Protein AF-A0A2P5IEY9-F1 (afdb_monomer_lite)

Radius of gyration: 21.14 Å; chains: 1; bounding box: 46×55×59 Å

InterPro domains:
  IPR016181 Acyl-CoA N-acyltransferase [SSF55729] (139-248)

Secondary structure (DSSP, 8-state):
-----GGGPEEEETTEEEETTEEEEEEEEETT-TTTT--GGG---TTT-----TT--TTEEEEEEEEEPPPSSSSPPPEEEEEEEEEE-GGG----SSTT--HHHHHHHH-HHHHHHHHHHB-TTSPBPHHHHTSTT-SGGGTTSEEEEEEEEEE-GGGTTSSHHHHHHHHHHHHHHHHHHTSSSPPPEEEEE-----HHHHHHHHHSS---HHHHHHHHHHHHHHHHHHHHTTT-EE-TTSS-EEEEE----SS--------S---HHHHHHHHHHHH-S-HHHHHHHHHHHHHHHHTTS--

Organism: Diaporthe helianthi (NCBI:txid158607)

pLDDT: mean 70.07, std 18.8, range [28.92, 93.81]

Sequence (303 aa):
MPGFDFRNAKILDCPVYQKDGLEITILNADHRHPWDGIELSKGQTPETNPEVHEDSDPWLNKVLGYVRKPAARPGPGPIIATCEAFLVKRDLIIPTADEYSKFYNLIDRNSQVLGWLGHEIFDSEGLIREDFKTQGIWGTDSDDSWILMITKIIVDHNLRNQGIGRALAGAVMGQVLLWAAQQNPPRTVLTIAEPSVLREEKERFQRTQRRTPGETLEFLETSLKRAKRFWQSWGFVKLGDTIYFGWRRPVIPDPALHLPPVKGGKDWNEMAADLEIIFGGEAEARHNFYRAQYDRMQGYLVD

Foldseek 3Di:
DPADDQLPWDPPDVVWTHDPQKIKGKDWAALPDPPVDDDLPPPDDCVNDPPRDPPRLPQKIKIKMWMAHDDPDPDTHGTFKMWIKIKGQLVSQDDDPPNPSFVLVVQVVRDVVSNVVQVVQADSNSQGDPVQQVPDPRHRLCRQAIEIETEDMDGHPVCPPNNVSVVRVVSSVVSVLVVQVPDVQRHKYKYKYQQAAHPVLVVVVVPPPDDDPVVVVVNRVVRSVVSVVSCVVVVWDDRPPDRMTIDIDPSDGDDPPPPPPCPDDDDPVVVVVVQCVVPPPCRPSVVVVVVVVVVVVVVVVPD

Structure (mmCIF, N/CA/C/O backbone):
data_AF-A0A2P5IEY9-F1
#
_entry.id   AF-A0A2P5IEY9-F1
#
loop_
_atom_site.group_PDB
_atom_site.id
_atom_site.type_symbol
_atom_site.label_atom_id
_atom_site.label_alt_id
_atom_site.label_comp_id
_atom_site.label_asym_id
_atom_site.label_entity_id
_atom_site.label_seq_id
_atom_site.pdbx_PDB_ins_code
_atom_site.Cartn_x
_atom_site.Cartn_y
_atom_site.Cartn_z
_atom_site.occupancy
_atom_site.B_iso_or_equiv
_atom_site.auth_seq_id
_atom_site.auth_comp_id
_atom_site.auth_asym_id
_atom_site.auth_atom_id
_atom_site.pdbx_PDB_model_num
ATOM 1 N N . MET A 1 1 ? 19.483 11.172 -7.628 1.00 32.09 1 MET A N 1
ATOM 2 C CA . MET A 1 1 ? 18.358 12.090 -7.902 1.00 32.09 1 MET A CA 1
ATOM 3 C C . MET A 1 1 ? 17.545 12.230 -6.626 1.00 32.09 1 MET A C 1
ATOM 5 O O . MET A 1 1 ? 17.263 11.193 -6.032 1.00 32.09 1 MET A O 1
ATOM 9 N N . PRO A 1 2 ? 17.231 13.452 -6.165 1.00 34.84 2 PRO A N 1
ATOM 10 C CA . PRO A 1 2 ? 16.313 13.639 -5.044 1.00 34.84 2 PRO A CA 1
ATOM 11 C C . PRO A 1 2 ? 14.945 13.060 -5.433 1.00 34.84 2 PRO A C 1
ATOM 13 O O . PRO A 1 2 ? 14.458 13.312 -6.533 1.00 34.84 2 PRO A O 1
ATOM 16 N N . GLY A 1 3 ? 14.382 12.198 -4.585 1.00 37.66 3 GLY A N 1
ATOM 17 C CA . GLY A 1 3 ? 13.109 11.531 -4.857 1.00 37.66 3 GLY A CA 1
ATOM 18 C C . GLY A 1 3 ? 11.939 12.514 -4.918 1.00 37.66 3 GLY A C 1
ATOM 19 O O . GLY A 1 3 ? 11.999 13.608 -4.358 1.00 37.66 3 GLY A O 1
ATOM 20 N N . PHE A 1 4 ? 10.856 12.120 -5.589 1.00 38.31 4 PHE A N 1
ATOM 21 C CA . PHE A 1 4 ? 9.615 12.888 -5.597 1.00 38.31 4 PHE A CA 1
ATOM 22 C C . PHE A 1 4 ? 9.056 13.033 -4.171 1.00 38.31 4 PHE A C 1
ATOM 24 O O . PHE A 1 4 ? 8.573 12.081 -3.564 1.00 38.31 4 PHE A O 1
ATOM 31 N N . ASP A 1 5 ? 9.179 14.242 -3.637 1.00 51.22 5 ASP A N 1
ATOM 32 C CA . ASP A 1 5 ? 8.809 14.621 -2.275 1.00 51.22 5 ASP A CA 1
ATOM 33 C C . ASP A 1 5 ? 7.496 15.422 -2.223 1.00 51.22 5 ASP A C 1
ATOM 35 O O . ASP A 1 5 ? 7.391 16.473 -2.851 1.00 51.22 5 ASP A O 1
ATOM 39 N N . PHE A 1 6 ? 6.500 14.964 -1.470 1.00 43.69 6 PHE A N 1
ATOM 40 C CA . PHE A 1 6 ? 5.198 15.635 -1.369 1.00 43.69 6 PHE A CA 1
ATOM 41 C C . PHE A 1 6 ? 5.191 16.960 -0.635 1.00 43.69 6 PHE A C 1
ATOM 43 O O . PHE A 1 6 ? 4.202 17.681 -0.740 1.00 43.69 6 PHE A O 1
ATOM 50 N N . ARG A 1 7 ? 6.261 17.301 0.089 1.00 46.41 7 ARG A N 1
ATOM 51 C CA . ARG A 1 7 ? 6.296 18.503 0.931 1.00 46.41 7 ARG A CA 1
ATOM 52 C C . ARG A 1 7 ? 5.966 19.795 0.168 1.00 46.41 7 ARG A C 1
ATOM 54 O O . ARG A 1 7 ? 5.451 20.723 0.776 1.00 46.41 7 ARG A O 1
ATOM 61 N N . ASN A 1 8 ? 6.182 19.819 -1.152 1.00 51.06 8 ASN A N 1
ATOM 62 C CA . ASN A 1 8 ? 5.928 20.979 -2.016 1.00 51.06 8 ASN A CA 1
ATOM 63 C C . ASN A 1 8 ? 4.803 20.763 -3.046 1.00 51.06 8 ASN A C 1
ATOM 65 O O . ASN A 1 8 ? 4.708 21.524 -4.007 1.00 51.06 8 ASN A O 1
ATOM 69 N N . ALA A 1 9 ? 3.986 19.714 -2.913 1.00 53.09 9 ALA A N 1
ATOM 70 C CA . ALA A 1 9 ? 2.857 19.524 -3.818 1.00 53.09 9 ALA A CA 1
ATOM 71 C C . ALA A 1 9 ? 1.772 20.581 -3.549 1.00 53.09 9 ALA A C 1
ATOM 73 O O . ALA A 1 9 ? 1.345 20.781 -2.411 1.00 53.09 9 ALA A O 1
ATOM 74 N N . LYS A 1 10 ? 1.310 21.256 -4.603 1.00 56.69 10 LYS A N 1
ATOM 75 C CA . LYS A 1 10 ? 0.154 22.150 -4.552 1.00 56.69 10 LYS A CA 1
ATOM 76 C C . LYS A 1 10 ? -1.110 21.295 -4.535 1.00 56.69 10 LYS A C 1
ATOM 78 O O . LYS A 1 10 ? -1.357 20.553 -5.477 1.00 56.69 10 LYS A O 1
ATOM 83 N N . ILE A 1 11 ? -1.912 21.402 -3.484 1.00 56.81 11 ILE A N 1
ATOM 84 C CA . ILE A 1 11 ? -3.246 20.791 -3.451 1.00 56.81 11 ILE A CA 1
ATOM 85 C C . ILE A 1 11 ? -4.141 21.649 -4.348 1.00 56.81 11 ILE A C 1
ATOM 87 O O . ILE A 1 11 ? -4.240 22.857 -4.125 1.00 56.81 11 ILE A O 1
ATOM 91 N N . LEU A 1 12 ? -4.700 21.055 -5.401 1.00 46.72 12 LEU A N 1
ATOM 92 C CA . LEU A 1 12 ? -5.615 21.741 -6.315 1.00 46.72 12 LEU A CA 1
ATOM 93 C C . LEU A 1 12 ? -7.059 21.603 -5.831 1.00 46.72 12 LEU A C 1
ATOM 95 O O . LEU A 1 12 ? -7.780 22.592 -5.794 1.00 46.72 12 LEU A O 1
ATOM 99 N N . ASP A 1 13 ? -7.425 20.392 -5.418 1.00 46.28 13 ASP A N 1
ATOM 100 C CA . ASP A 1 13 ? -8.704 20.020 -4.813 1.00 46.28 13 ASP A CA 1
ATOM 101 C C . ASP A 1 13 ? -8.460 18.788 -3.921 1.00 46.28 13 ASP A C 1
ATOM 103 O O . ASP A 1 13 ? -7.436 18.130 -4.081 1.00 46.28 13 ASP A O 1
ATOM 107 N N . CYS A 1 14 ? -9.321 18.442 -2.969 1.00 50.97 14 CYS A N 1
ATOM 108 C CA . CYS A 1 14 ? -9.224 17.137 -2.303 1.00 50.97 14 CYS A CA 1
ATOM 109 C C . CYS A 1 14 ? -10.019 16.141 -3.158 1.00 50.97 14 CYS A C 1
ATOM 111 O O . CYS A 1 14 ? -11.243 16.262 -3.171 1.00 50.97 14 CYS A O 1
ATOM 113 N N . PRO A 1 15 ? -9.390 15.198 -3.897 1.00 61.59 15 PRO A N 1
ATOM 114 C CA . PRO A 1 15 ? -8.089 14.555 -3.650 1.00 61.59 15 PRO A CA 1
ATOM 115 C C . PRO A 1 15 ? -7.078 14.659 -4.827 1.00 61.59 15 PRO A C 1
ATOM 117 O O . PRO A 1 15 ? -6.469 13.666 -5.240 1.00 61.59 15 PRO A O 1
ATOM 120 N N . VAL A 1 16 ? -6.913 15.856 -5.394 1.00 72.62 16 VAL A N 1
ATOM 121 C CA . VAL A 1 16 ? -6.028 16.200 -6.521 1.00 72.62 16 VAL A CA 1
ATOM 122 C C . VAL A 1 16 ? -4.830 17.047 -6.067 1.00 72.62 16 VAL A C 1
ATOM 124 O O . VAL A 1 16 ? -4.949 18.180 -5.593 1.00 72.62 16 VAL A O 1
ATOM 127 N N . TYR A 1 17 ? -3.631 16.527 -6.300 1.00 74.88 17 TYR A N 1
ATOM 128 C CA . TYR A 1 17 ? -2.350 17.137 -5.951 1.00 74.88 17 TYR A CA 1
ATOM 129 C C . TYR A 1 17 ? -1.541 17.420 -7.216 1.00 74.88 17 TYR A C 1
ATOM 131 O O . TYR A 1 17 ? -1.518 16.610 -8.135 1.00 74.88 17 TYR A O 1
ATOM 139 N N . GLN A 1 18 ? -0.804 18.525 -7.259 1.00 73.75 18 GLN A N 1
ATOM 140 C CA . GLN A 1 18 ? 0.068 18.874 -8.376 1.00 73.75 18 GLN A CA 1
ATOM 141 C C . GLN A 1 18 ? 1.497 19.117 -7.906 1.00 73.75 18 GLN A C 1
ATOM 143 O O . GLN A 1 18 ? 1.734 19.869 -6.961 1.00 73.75 18 GLN A O 1
ATOM 148 N N . LYS A 1 19 ? 2.476 18.523 -8.588 1.00 70.06 19 LYS A N 1
ATOM 149 C CA . LYS A 1 19 ? 3.893 18.780 -8.327 1.00 70.06 19 LYS A CA 1
ATOM 150 C C . LYS A 1 19 ? 4.747 18.528 -9.563 1.00 70.06 19 LYS A C 1
ATOM 152 O O . LYS A 1 19 ? 4.577 17.520 -10.237 1.00 70.06 19 LYS A O 1
ATOM 157 N N . ASP A 1 20 ? 5.684 19.437 -9.834 1.00 74.25 20 ASP A N 1
ATOM 158 C CA . ASP A 1 20 ? 6.628 19.349 -10.959 1.00 74.25 20 ASP A CA 1
ATOM 159 C C . ASP A 1 20 ? 5.915 19.133 -12.312 1.00 74.25 20 ASP A C 1
ATOM 161 O O . ASP A 1 20 ? 6.381 18.409 -13.188 1.00 74.25 20 ASP A O 1
ATOM 165 N N . GLY A 1 21 ? 4.726 19.732 -12.460 1.00 78.19 21 GLY A N 1
ATOM 166 C CA . GLY A 1 21 ? 3.852 19.572 -13.625 1.00 78.19 21 GLY A CA 1
ATOM 167 C C . GLY A 1 21 ? 3.053 18.264 -13.668 1.00 78.19 21 GLY A C 1
ATOM 168 O O . GLY A 1 21 ? 2.186 18.140 -14.526 1.00 78.19 21 GLY A O 1
ATOM 169 N N . LEU A 1 22 ? 3.292 17.314 -12.760 1.00 79.38 22 LEU A N 1
ATOM 170 C CA . LEU A 1 22 ? 2.504 16.088 -12.627 1.00 79.38 22 LEU A CA 1
ATOM 171 C C . LEU A 1 22 ? 1.273 16.320 -11.755 1.00 79.38 22 LEU A C 1
ATOM 173 O O . LEU A 1 22 ? 1.343 17.027 -10.751 1.00 79.38 22 LEU A O 1
ATOM 177 N N . GLU A 1 23 ? 0.172 15.677 -12.120 1.00 82.50 23 GLU A N 1
ATOM 178 C CA . GLU A 1 23 ? -1.075 15.664 -11.355 1.00 82.50 23 GLU A CA 1
ATOM 179 C C . GLU A 1 23 ? -1.275 14.275 -10.751 1.00 82.50 23 GLU A C 1
ATOM 181 O O . GLU A 1 23 ? -1.153 13.274 -11.455 1.00 82.50 23 GLU A O 1
ATOM 186 N N . ILE A 1 24 ? -1.550 14.207 -9.454 1.00 79.94 24 ILE A N 1
ATOM 187 C CA . ILE A 1 24 ? -1.827 12.987 -8.701 1.00 79.94 24 ILE A CA 1
ATOM 188 C C . ILE A 1 24 ? -3.263 13.077 -8.211 1.00 79.94 24 ILE A C 1
ATOM 190 O O . ILE A 1 24 ? -3.607 14.036 -7.532 1.00 79.94 24 ILE A O 1
ATOM 194 N N . THR A 1 25 ? -4.079 12.077 -8.510 1.00 81.06 25 THR A N 1
ATOM 195 C CA . THR A 1 25 ? -5.474 12.014 -8.061 1.00 81.06 25 THR A CA 1
ATOM 196 C C . THR A 1 25 ? -5.693 10.740 -7.258 1.00 81.06 25 THR A C 1
ATOM 198 O O . THR A 1 25 ? -5.258 9.674 -7.699 1.00 81.06 25 THR A O 1
ATOM 201 N N . ILE A 1 26 ? -6.335 10.843 -6.090 1.00 79.81 26 ILE A N 1
ATOM 202 C CA . ILE A 1 26 ? -6.661 9.700 -5.222 1.00 79.81 26 ILE A CA 1
ATOM 203 C C . ILE A 1 26 ? -8.173 9.517 -5.128 1.00 79.81 26 ILE A C 1
ATOM 205 O O . ILE A 1 26 ? -8.848 10.246 -4.421 1.00 79.81 26 ILE A O 1
ATOM 209 N N . LEU A 1 27 ? -8.725 8.516 -5.791 1.00 81.44 27 LEU A N 1
ATOM 210 C CA . LEU A 1 27 ? -10.157 8.254 -5.776 1.00 81.44 27 LEU A CA 1
ATOM 211 C C . LEU A 1 27 ? -10.525 7.222 -4.717 1.00 81.44 27 LEU A C 1
ATOM 213 O O . LEU A 1 27 ? -9.825 6.222 -4.539 1.00 81.44 27 LEU A O 1
ATOM 217 N N . ASN A 1 28 ? -11.663 7.452 -4.065 1.00 76.44 28 ASN A N 1
ATOM 218 C CA . ASN A 1 28 ? -12.407 6.386 -3.416 1.00 76.44 28 ASN A CA 1
ATOM 219 C C . ASN A 1 28 ? -13.374 5.785 -4.444 1.00 76.44 28 ASN A C 1
ATOM 221 O O . ASN A 1 28 ? -14.208 6.505 -4.987 1.00 76.44 28 ASN A O 1
ATOM 225 N N . ALA A 1 29 ? -13.231 4.500 -4.738 1.00 65.06 29 ALA A N 1
ATOM 226 C CA . ALA A 1 29 ? -14.002 3.773 -5.734 1.00 65.06 29 ALA A CA 1
ATOM 227 C C . ALA A 1 29 ? -14.660 2.537 -5.109 1.00 65.06 29 ALA A C 1
ATOM 229 O O . ALA A 1 29 ? -14.182 1.991 -4.111 1.00 65.06 29 ALA A O 1
ATOM 230 N N . ASP A 1 30 ? -15.733 2.058 -5.737 1.00 63.91 30 ASP A N 1
ATOM 231 C CA . ASP A 1 30 ? -16.315 0.762 -5.393 1.00 63.91 30 ASP A CA 1
ATOM 232 C C . ASP A 1 30 ? -15.279 -0.365 -5.620 1.00 63.91 30 ASP A C 1
ATOM 234 O O . ASP A 1 30 ? -14.506 -0.347 -6.584 1.00 63.91 30 ASP A O 1
ATOM 238 N N . HIS A 1 31 ? -15.255 -1.363 -4.736 1.00 57.16 31 HIS A N 1
ATOM 239 C CA . HIS A 1 31 ? -14.450 -2.575 -4.881 1.00 57.16 31 HIS A CA 1
ATOM 240 C C . HIS A 1 31 ? -14.775 -3.365 -6.160 1.00 57.16 31 HIS A C 1
ATOM 242 O O . HIS A 1 31 ? -13.873 -3.993 -6.715 1.00 57.16 31 HIS A O 1
ATOM 248 N N . ARG A 1 32 ? -16.008 -3.269 -6.677 1.00 54.59 32 ARG A N 1
ATOM 249 C CA . ARG A 1 32 ? -16.449 -3.854 -7.957 1.00 54.59 32 ARG A CA 1
ATOM 250 C C . ARG A 1 32 ? -16.005 -3.071 -9.191 1.00 54.59 32 ARG A C 1
ATOM 252 O O . ARG A 1 32 ? -16.236 -3.521 -10.310 1.00 54.59 32 ARG A O 1
ATOM 259 N N . HIS A 1 33 ? -15.357 -1.918 -9.021 1.00 47.91 33 HIS A N 1
ATOM 260 C CA . HIS A 1 33 ? -15.040 -1.048 -10.146 1.00 47.91 33 HIS A CA 1
ATOM 261 C C . HIS A 1 33 ? -14.070 -1.739 -11.138 1.00 47.91 33 HIS A C 1
ATOM 263 O O . HIS A 1 33 ? -12.973 -2.147 -10.726 1.00 47.91 33 HIS A O 1
ATOM 269 N N . PRO A 1 34 ? -14.396 -1.797 -12.452 1.00 47.00 34 PRO A N 1
ATOM 270 C CA . PRO A 1 34 ? -13.660 -2.542 -13.494 1.00 47.00 34 PRO A CA 1
ATOM 271 C C . PRO A 1 34 ? -12.219 -2.081 -13.817 1.00 47.00 34 PRO A C 1
ATOM 273 O O . PRO A 1 34 ? -11.678 -2.429 -14.865 1.00 47.00 34 PRO A O 1
ATOM 276 N N . TRP A 1 35 ? -11.537 -1.337 -12.936 1.00 52.88 35 TRP A N 1
ATOM 277 C CA . TRP A 1 35 ? -10.117 -0.978 -13.125 1.00 52.88 35 TRP A CA 1
ATOM 278 C C . TRP A 1 35 ? -9.159 -2.174 -13.030 1.00 52.88 35 TRP A C 1
ATOM 280 O O . TRP A 1 35 ? -7.975 -2.026 -13.348 1.00 52.88 35 TRP A O 1
ATOM 290 N N . ASP A 1 36 ? -9.648 -3.359 -12.656 1.00 45.31 36 ASP A N 1
ATOM 291 C CA . ASP A 1 36 ? -8.891 -4.609 -12.732 1.00 45.31 36 ASP A CA 1
ATOM 292 C C . ASP A 1 36 ? -8.629 -4.973 -14.200 1.00 45.31 36 ASP A C 1
ATOM 294 O O . ASP A 1 36 ? -9.363 -5.719 -14.839 1.00 45.31 36 ASP A O 1
ATOM 298 N N . GLY A 1 37 ? -7.549 -4.416 -14.753 1.00 45.31 37 GLY A N 1
ATOM 299 C CA . GLY A 1 37 ? -7.100 -4.712 -16.114 1.00 45.31 37 GLY A CA 1
ATOM 300 C C . GLY A 1 37 ? -7.086 -3.536 -17.083 1.00 45.31 37 GLY A C 1
ATOM 301 O O . GLY A 1 37 ? -6.847 -3.769 -18.268 1.00 45.31 37 GLY A O 1
ATOM 302 N N . ILE A 1 38 ? -7.270 -2.290 -16.628 1.00 48.31 38 ILE A N 1
ATOM 303 C CA . ILE A 1 38 ? -7.122 -1.146 -17.534 1.00 48.31 38 ILE A CA 1
ATOM 304 C C . ILE A 1 38 ? -5.657 -1.000 -17.947 1.00 48.31 38 ILE A C 1
ATOM 306 O O . ILE A 1 38 ? -4.765 -0.665 -17.164 1.00 48.31 38 ILE A O 1
ATOM 310 N N . GLU A 1 39 ? -5.410 -1.310 -19.217 1.00 48.75 39 GLU A N 1
ATOM 311 C CA . GLU A 1 39 ? -4.145 -1.054 -19.877 1.00 48.75 39 GLU A CA 1
ATOM 312 C C . GLU A 1 39 ? -3.965 0.466 -19.966 1.00 48.75 39 GLU A C 1
ATOM 314 O O . GLU A 1 39 ? -4.736 1.152 -20.641 1.00 48.75 39 GLU A O 1
ATOM 319 N N . LEU A 1 40 ? -2.915 0.985 -19.318 1.00 50.28 40 LEU A N 1
ATOM 320 C CA . LEU A 1 40 ? -2.487 2.395 -19.364 1.00 50.28 40 LEU A CA 1
ATOM 321 C C . LEU A 1 40 ? -2.458 2.979 -20.796 1.00 50.28 40 LEU A C 1
ATOM 323 O O . LEU A 1 40 ? -2.519 4.191 -20.981 1.00 50.28 40 LEU A O 1
ATOM 327 N N . SER A 1 41 ? -2.373 2.117 -21.812 1.00 48.47 41 SER A N 1
ATOM 328 C CA . SER A 1 41 ? -2.307 2.439 -23.234 1.00 48.47 41 SER A CA 1
ATOM 329 C C . SER A 1 41 ? -3.643 2.785 -23.909 1.00 48.47 41 SER A C 1
ATOM 331 O O . SER A 1 41 ? -3.601 3.309 -25.021 1.00 48.47 41 SER A O 1
ATOM 333 N N . LYS A 1 42 ? -4.815 2.524 -23.305 1.00 54.47 42 LYS A N 1
ATOM 334 C CA . LYS A 1 42 ? -6.124 2.696 -23.985 1.00 54.47 42 LYS A CA 1
ATOM 335 C C . LYS A 1 42 ? -6.857 4.010 -23.706 1.00 54.47 42 LYS A C 1
ATOM 337 O O . LYS A 1 42 ? -7.941 4.215 -24.240 1.00 54.47 42 LYS A O 1
ATOM 342 N N . GLY A 1 43 ? -6.289 4.907 -22.900 1.00 54.25 43 GLY A N 1
ATOM 343 C CA . GLY A 1 43 ? -6.872 6.235 -22.657 1.00 54.25 43 GLY A CA 1
ATOM 344 C C . GLY A 1 43 ? -8.198 6.237 -21.883 1.00 54.25 43 GLY A C 1
ATOM 345 O O . GLY A 1 43 ? -8.830 7.283 -21.795 1.00 54.25 43 GLY A O 1
ATOM 346 N N . GLN A 1 44 ? -8.614 5.102 -21.313 1.00 55.78 44 GLN A N 1
ATOM 347 C CA . GLN A 1 44 ? -9.742 5.041 -20.382 1.00 55.78 44 GLN A CA 1
ATOM 348 C C . GLN A 1 44 ? -9.337 5.692 -19.059 1.00 55.78 44 GLN A C 1
ATOM 350 O O . GLN A 1 44 ? -8.267 5.393 -18.522 1.00 55.78 44 GLN A O 1
ATOM 355 N N . THR A 1 45 ? -10.178 6.585 -18.540 1.00 57.56 45 THR A N 1
ATOM 356 C CA . THR A 1 45 ? -9.920 7.282 -17.279 1.00 57.56 45 THR A CA 1
ATOM 357 C C . THR A 1 45 ? -11.072 7.114 -16.288 1.00 57.56 45 THR A C 1
ATOM 359 O O . THR A 1 45 ? -12.211 6.938 -16.725 1.00 57.56 45 THR A O 1
ATOM 362 N N . PRO A 1 46 ? -10.816 7.171 -14.968 1.00 54.12 46 PRO A N 1
ATOM 363 C CA . PRO A 1 46 ? -11.869 7.071 -13.952 1.00 54.12 46 PRO A CA 1
ATOM 364 C C . PRO A 1 46 ? -13.039 8.032 -14.148 1.00 54.12 46 PRO A C 1
ATOM 366 O O . PRO A 1 46 ? -14.182 7.677 -13.897 1.00 54.12 46 PRO A O 1
ATOM 369 N N . GLU A 1 47 ? -12.773 9.218 -14.686 1.00 59.62 47 GLU A N 1
ATOM 370 C CA . GLU A 1 47 ? -13.779 10.251 -14.934 1.00 59.62 47 GLU A CA 1
ATOM 371 C C . GLU A 1 47 ? -14.646 9.972 -16.172 1.00 59.62 47 GLU A C 1
ATOM 373 O O . GLU A 1 47 ? -15.710 10.563 -16.319 1.00 59.62 47 GLU A O 1
ATOM 378 N N . THR A 1 48 ? -14.197 9.098 -17.079 1.00 56.66 48 THR A N 1
ATOM 379 C CA . THR A 1 48 ? -14.893 8.800 -18.345 1.00 56.66 48 THR A CA 1
ATOM 380 C C . THR A 1 48 ? -15.654 7.477 -18.323 1.00 56.66 48 THR A C 1
ATOM 382 O O . THR A 1 48 ? -16.399 7.202 -19.261 1.00 56.66 48 THR A O 1
ATOM 385 N N . ASN A 1 49 ? -15.510 6.679 -17.260 1.00 54.62 49 ASN A N 1
ATOM 386 C CA . ASN A 1 49 ? -16.287 5.459 -17.055 1.00 54.62 49 ASN A CA 1
ATOM 387 C C . ASN A 1 49 ? -16.713 5.287 -15.581 1.00 54.62 49 ASN A C 1
ATOM 389 O O . ASN A 1 49 ? -16.180 4.412 -14.891 1.00 54.62 49 ASN A O 1
ATOM 393 N N . PRO A 1 50 ? -17.632 6.133 -15.081 1.00 51.41 50 PRO A N 1
ATOM 394 C CA . PRO A 1 50 ? -18.152 6.042 -13.725 1.00 51.41 50 PRO A CA 1
ATOM 395 C C . PRO A 1 50 ? -19.201 4.926 -13.647 1.00 51.41 50 PRO A C 1
ATOM 397 O O . PRO A 1 50 ? -20.394 5.192 -13.522 1.00 51.41 50 PRO A O 1
ATOM 400 N N . GLU A 1 51 ? -18.789 3.662 -13.722 1.00 48.91 51 GLU A N 1
ATOM 401 C CA . GLU A 1 51 ? -19.634 2.580 -13.206 1.00 48.91 51 GLU A CA 1
ATOM 402 C C . GLU A 1 51 ? -19.587 2.651 -11.673 1.00 48.91 51 GLU A C 1
ATOM 404 O O . GLU A 1 51 ? -18.846 1.938 -10.998 1.00 48.91 51 GLU A O 1
ATOM 409 N N . VAL A 1 52 ? -20.333 3.613 -11.128 1.00 45.84 52 VAL A N 1
ATOM 410 C CA . VAL A 1 52 ? -20.631 3.710 -9.702 1.00 45.84 52 VAL A CA 1
ATOM 411 C C . VAL A 1 52 ? -21.695 2.658 -9.435 1.00 45.84 52 VAL A C 1
ATOM 413 O O . VAL A 1 52 ? -22.856 2.840 -9.797 1.00 45.84 52 VAL A O 1
ATOM 416 N N . HIS A 1 53 ? -21.307 1.527 -8.858 1.00 49.25 53 HIS A N 1
ATOM 417 C CA . HIS A 1 53 ? -22.298 0.599 -8.338 1.00 49.25 53 HIS A CA 1
ATOM 418 C C . HIS A 1 53 ? -22.868 1.212 -7.047 1.00 49.25 53 HIS A C 1
ATOM 420 O O . HIS A 1 53 ? -22.131 1.529 -6.117 1.00 49.25 53 HIS A O 1
ATOM 426 N N . GLU A 1 54 ? -24.185 1.427 -7.006 1.00 45.59 54 GLU A N 1
ATOM 427 C CA . GLU A 1 54 ? -24.884 2.051 -5.865 1.00 45.59 54 GLU A CA 1
ATOM 428 C C . GLU A 1 54 ? -24.893 1.171 -4.594 1.00 45.59 54 GLU A C 1
ATOM 430 O O . GLU A 1 54 ? -25.266 1.645 -3.526 1.00 45.59 54 GLU A O 1
ATOM 435 N N . ASP A 1 55 ? -24.398 -0.069 -4.678 1.00 51.22 55 ASP A N 1
ATOM 436 C CA . ASP A 1 55 ? -24.372 -1.051 -3.586 1.00 51.22 55 ASP A CA 1
ATOM 437 C C . ASP A 1 55 ? -22.951 -1.322 -3.050 1.00 51.22 55 ASP A C 1
ATOM 439 O O . ASP A 1 55 ? -22.613 -2.454 -2.692 1.00 51.22 55 ASP A O 1
ATOM 443 N N . SER A 1 56 ? -22.059 -0.331 -3.022 1.00 59.41 56 SER A N 1
ATOM 444 C CA . SER A 1 56 ? -20.730 -0.545 -2.439 1.00 59.41 56 SER A CA 1
ATOM 445 C C . SER A 1 56 ? -20.853 -0.857 -0.942 1.00 59.41 56 SER A C 1
ATOM 447 O O . SER A 1 56 ? -21.412 -0.062 -0.184 1.00 59.41 56 SER A O 1
ATOM 449 N N . ASP A 1 57 ? -20.300 -1.988 -0.507 1.00 66.50 57 ASP A N 1
ATOM 450 C CA . ASP A 1 57 ? -20.164 -2.333 0.905 1.00 66.50 57 ASP A CA 1
ATOM 451 C C . ASP A 1 57 ? -19.458 -1.184 1.659 1.00 66.50 57 ASP A C 1
ATOM 453 O O . ASP A 1 57 ? -18.288 -0.907 1.384 1.00 66.50 57 ASP A O 1
ATOM 457 N N . PRO A 1 58 ? -20.098 -0.506 2.633 1.00 72.00 58 PRO A N 1
ATOM 458 C CA . PRO A 1 58 ? -19.534 0.701 3.255 1.00 72.00 58 PRO A CA 1
ATOM 459 C C . PRO A 1 58 ? -18.221 0.425 4.007 1.00 72.00 58 PRO A C 1
ATOM 461 O O . PRO A 1 58 ? -17.411 1.335 4.227 1.00 72.00 58 PRO A O 1
ATOM 464 N N . TRP A 1 59 ? -18.000 -0.841 4.370 1.00 70.88 59 TRP A N 1
ATOM 465 C CA . TRP A 1 59 ? -16.819 -1.342 5.054 1.00 70.88 59 TRP A CA 1
ATOM 466 C C . TRP A 1 59 ? -15.638 -1.632 4.116 1.00 70.88 59 TRP A C 1
ATOM 468 O O . TRP A 1 59 ? -14.508 -1.661 4.602 1.00 70.88 59 TRP A O 1
ATOM 478 N N . LEU A 1 60 ? -15.846 -1.783 2.800 1.00 78.62 60 LEU A N 1
ATOM 479 C CA . LEU A 1 60 ? -14.786 -2.075 1.831 1.00 78.62 60 LEU A CA 1
ATOM 480 C C . LEU A 1 60 ? -14.756 -1.059 0.695 1.00 78.62 60 LEU A C 1
ATOM 482 O O . LEU A 1 60 ? -15.647 -0.981 -0.144 1.00 78.62 60 LEU A O 1
ATOM 486 N N . ASN A 1 61 ? -13.650 -0.333 0.626 1.00 83.50 61 ASN A N 1
ATOM 487 C CA . ASN A 1 61 ? -13.443 0.726 -0.346 1.00 83.50 61 ASN A CA 1
ATOM 488 C C . ASN A 1 61 ? -12.196 0.430 -1.182 1.00 83.50 61 ASN A C 1
ATOM 490 O O . ASN A 1 61 ? -11.142 0.113 -0.627 1.00 83.50 61 ASN A O 1
ATOM 494 N N . LYS A 1 62 ? -12.272 0.559 -2.507 1.00 83.75 62 LYS A N 1
ATOM 495 C CA . LYS A 1 62 ? -11.081 0.534 -3.362 1.00 83.75 62 LYS A CA 1
ATOM 496 C C . LYS A 1 62 ? -10.506 1.941 -3.414 1.00 83.75 62 LYS A C 1
ATOM 498 O O . LYS A 1 62 ? -11.169 2.877 -3.839 1.00 83.75 62 LYS A O 1
ATOM 503 N N . VAL A 1 63 ? -9.259 2.101 -2.995 1.00 84.81 63 VAL A N 1
ATOM 504 C CA . VAL A 1 63 ? -8.552 3.383 -3.049 1.00 84.81 63 VAL A CA 1
ATOM 505 C C . VAL A 1 63 ? -7.611 3.357 -4.244 1.00 84.81 63 VAL A C 1
ATOM 507 O O . VAL A 1 63 ? -6.650 2.586 -4.274 1.00 84.81 63 VAL A O 1
ATOM 510 N N . LEU A 1 64 ? -7.900 4.185 -5.246 1.00 86.00 64 LEU A N 1
ATOM 511 C CA . LEU A 1 64 ? -7.145 4.246 -6.493 1.00 86.00 64 LEU A CA 1
ATOM 512 C C . LEU A 1 64 ? -6.375 5.560 -6.581 1.00 86.00 64 LEU A C 1
ATOM 514 O O . LEU A 1 64 ? -6.961 6.623 -6.747 1.00 86.00 64 LEU A O 1
ATOM 518 N N . GLY A 1 65 ? -5.050 5.487 -6.543 1.00 86.12 65 GLY A N 1
ATOM 519 C CA . GLY A 1 65 ? -4.187 6.603 -6.908 1.00 86.12 65 GLY A CA 1
ATOM 520 C C . GLY A 1 65 ? -3.763 6.516 -8.369 1.00 86.12 65 GLY A C 1
ATOM 521 O O . GLY A 1 65 ? -3.381 5.442 -8.831 1.00 86.12 65 GLY A O 1
ATOM 522 N N . TYR A 1 66 ? -3.724 7.632 -9.091 1.00 87.44 66 TYR A N 1
ATOM 523 C CA . TYR A 1 66 ? -3.031 7.706 -10.380 1.00 87.44 66 TYR A CA 1
ATOM 524 C C . TYR A 1 66 ? -2.288 9.021 -10.580 1.00 87.44 66 TYR A C 1
ATOM 526 O O . TYR A 1 66 ? -2.635 10.046 -10.001 1.00 87.44 66 TYR A O 1
ATOM 534 N N . VAL A 1 67 ? -1.248 8.976 -11.417 1.00 84.75 67 VAL A N 1
ATOM 535 C CA . VAL A 1 67 ? -0.437 10.135 -11.806 1.00 84.75 67 VAL A CA 1
ATOM 536 C C . VAL A 1 67 ? -0.573 10.382 -13.298 1.00 84.75 67 VAL A C 1
ATOM 538 O O . VAL A 1 67 ? -0.402 9.450 -14.086 1.00 84.75 67 VAL A O 1
ATOM 541 N N . ARG A 1 68 ? -0.810 11.632 -13.697 1.00 85.38 68 ARG A N 1
ATOM 542 C CA . ARG A 1 68 ? -0.866 12.070 -15.095 1.00 85.38 68 ARG A CA 1
ATOM 543 C C . ARG A 1 68 ? 0.299 12.973 -15.459 1.00 85.38 68 ARG A C 1
ATOM 545 O O . ARG A 1 68 ? 0.755 13.788 -14.657 1.00 85.38 68 ARG A O 1
ATOM 552 N N . LYS A 1 69 ? 0.741 12.855 -16.712 1.00 85.12 69 LYS A N 1
ATOM 553 C CA . LYS A 1 69 ? 1.526 13.915 -17.356 1.00 85.12 69 LYS A CA 1
ATOM 554 C C . LYS A 1 69 ? 0.599 15.061 -17.763 1.00 85.12 69 LYS A C 1
ATOM 556 O O . LYS A 1 69 ? -0.537 14.791 -18.140 1.00 85.12 69 LYS A O 1
ATOM 561 N N . PRO A 1 70 ? 1.077 16.311 -17.764 1.00 79.19 70 PRO A N 1
ATOM 562 C CA . PRO A 1 70 ? 0.312 17.416 -18.319 1.00 79.19 70 PRO A CA 1
ATOM 563 C C . PRO A 1 70 ? 0.130 17.203 -19.828 1.00 79.19 70 PRO A C 1
ATOM 565 O O . PRO A 1 70 ? 1.058 16.792 -20.531 1.00 79.19 70 PRO A O 1
ATOM 568 N N . ALA A 1 71 ? -1.083 17.437 -20.328 1.00 79.56 71 ALA A N 1
ATOM 569 C CA . ALA A 1 71 ? -1.378 17.306 -21.748 1.00 79.56 71 ALA A CA 1
ATOM 570 C C . ALA A 1 71 ? -0.813 18.497 -22.537 1.00 79.56 71 ALA A C 1
ATOM 572 O O . ALA A 1 71 ? -0.884 19.643 -22.103 1.00 79.56 71 ALA A O 1
ATOM 573 N N . ALA A 1 72 ? -0.304 18.236 -23.744 1.00 78.56 72 ALA A N 1
ATOM 574 C CA . ALA A 1 72 ? 0.113 19.291 -24.675 1.00 78.56 72 ALA A CA 1
ATOM 575 C C . ALA A 1 72 ? -1.078 20.019 -25.340 1.00 78.56 72 ALA A C 1
ATOM 577 O O . ALA A 1 72 ? -0.887 20.990 -26.068 1.00 78.56 72 ALA A O 1
ATOM 578 N N . ARG A 1 73 ? -2.303 19.521 -25.141 1.00 78.94 73 ARG A N 1
ATOM 579 C CA . ARG A 1 73 ? -3.565 20.040 -25.688 1.00 78.94 73 ARG A CA 1
ATOM 580 C C . ARG A 1 73 ? -4.614 20.095 -24.569 1.00 78.94 73 ARG A C 1
ATOM 582 O O . ARG A 1 73 ? -4.440 19.378 -23.587 1.00 78.94 73 ARG A O 1
ATOM 589 N N . PRO A 1 74 ? -5.696 20.884 -24.708 1.00 75.75 74 PRO A N 1
ATOM 590 C CA . PRO A 1 74 ? -6.790 20.886 -23.738 1.00 75.75 74 PRO A CA 1
ATOM 591 C C . PRO A 1 74 ? -7.360 19.469 -23.562 1.00 75.75 74 PRO A C 1
ATOM 593 O O . PRO A 1 74 ? -7.837 18.876 -24.529 1.00 75.75 74 PRO A O 1
ATOM 596 N N . GLY A 1 75 ? -7.259 18.920 -22.350 1.00 75.44 75 GLY A N 1
ATOM 597 C CA . GLY A 1 75 ? -7.706 17.567 -22.003 1.00 75.44 75 GLY A CA 1
ATOM 598 C C . GLY A 1 75 ? -6.824 16.901 -20.936 1.00 75.44 75 GLY A C 1
ATOM 599 O O . GLY A 1 75 ? -5.755 17.425 -20.611 1.00 75.44 75 GLY A O 1
ATOM 600 N N . PRO A 1 76 ? -7.248 15.752 -20.376 1.00 74.75 76 PRO A N 1
ATOM 601 C CA . PRO A 1 76 ? -6.429 14.989 -19.441 1.00 74.75 76 PRO A CA 1
ATOM 602 C C . PRO A 1 76 ? -5.232 14.374 -20.174 1.00 74.75 76 PRO A C 1
ATOM 604 O O . PRO A 1 76 ? -5.366 13.814 -21.264 1.00 74.75 76 PRO A O 1
ATOM 607 N N . GLY A 1 77 ? -4.041 14.484 -19.588 1.00 80.88 77 GLY A N 1
ATOM 608 C CA . GLY A 1 77 ? -2.861 13.822 -20.137 1.00 80.88 77 GLY A CA 1
ATOM 609 C C . GLY A 1 77 ? -2.786 12.342 -19.747 1.00 80.88 77 GLY A C 1
ATOM 610 O O . GLY A 1 77 ? -3.584 11.859 -18.939 1.00 80.88 77 GLY A O 1
ATOM 611 N N . PRO A 1 78 ? -1.838 11.591 -20.332 1.00 86.06 78 PRO A N 1
ATOM 612 C CA . PRO A 1 78 ? -1.764 10.150 -20.140 1.00 86.06 78 PRO A CA 1
ATOM 613 C C . PRO A 1 78 ? -1.437 9.798 -18.686 1.00 86.06 78 PRO A C 1
ATOM 615 O O . PRO A 1 78 ? -0.605 10.455 -18.048 1.00 86.06 78 PRO A O 1
ATOM 618 N N . ILE A 1 79 ? -2.061 8.726 -18.190 1.00 86.06 79 ILE A N 1
ATOM 619 C CA . ILE A 1 79 ? -1.720 8.130 -16.898 1.00 86.06 79 ILE A CA 1
ATOM 620 C C . ILE A 1 79 ? -0.357 7.448 -17.028 1.00 86.06 79 ILE A C 1
ATOM 622 O O . ILE A 1 79 ? -0.134 6.632 -17.919 1.00 86.06 79 ILE A O 1
ATOM 626 N N . ILE A 1 80 ? 0.556 7.789 -16.127 1.00 87.56 80 ILE A N 1
ATOM 627 C CA . ILE A 1 80 ? 1.934 7.287 -16.106 1.00 87.56 80 ILE A CA 1
ATOM 628 C C . ILE A 1 80 ? 2.257 6.445 -14.873 1.00 87.56 80 ILE A C 1
ATOM 630 O O . ILE A 1 80 ? 3.303 5.797 -14.824 1.00 87.56 80 ILE A O 1
ATOM 634 N N . ALA A 1 81 ? 1.387 6.459 -13.866 1.00 88.69 81 ALA A N 1
ATOM 635 C CA . ALA A 1 81 ? 1.482 5.573 -12.720 1.00 88.69 81 ALA A CA 1
ATOM 636 C C . ALA A 1 81 ? 0.106 5.347 -12.092 1.00 88.69 81 ALA A C 1
ATOM 638 O O . ALA A 1 81 ? -0.732 6.247 -12.121 1.00 88.69 81 ALA A O 1
ATOM 639 N N . THR A 1 82 ? -0.097 4.170 -11.504 1.00 90.25 82 THR A N 1
ATOM 640 C CA . THR A 1 82 ? -1.294 3.802 -10.739 1.00 90.25 82 THR A CA 1
ATOM 641 C C . THR A 1 82 ? -0.912 3.085 -9.447 1.00 90.25 82 THR A C 1
ATOM 643 O O . THR A 1 82 ? 0.120 2.417 -9.372 1.00 90.25 82 THR A O 1
ATOM 646 N N . CYS A 1 83 ? -1.725 3.252 -8.410 1.00 90.12 83 CYS A N 1
ATOM 647 C CA . CYS A 1 83 ? -1.637 2.541 -7.145 1.00 90.12 83 CYS A CA 1
ATOM 648 C C . CYS A 1 83 ? -3.036 2.064 -6.791 1.00 90.12 83 CYS A C 1
ATOM 650 O O . CYS A 1 83 ? -3.942 2.878 -6.647 1.00 90.12 83 CYS A O 1
ATOM 652 N N . GLU A 1 84 ? -3.196 0.758 -6.651 1.00 89.50 84 GLU A N 1
ATOM 653 C CA . GLU A 1 84 ? -4.443 0.136 -6.227 1.00 89.50 84 GLU A CA 1
ATOM 654 C C . GLU A 1 84 ? -4.279 -0.316 -4.778 1.00 89.50 84 GLU A C 1
ATOM 656 O O . GLU A 1 84 ? -3.276 -0.941 -4.408 1.00 89.50 84 GLU A O 1
ATOM 661 N N . ALA A 1 85 ? -5.262 0.032 -3.956 1.00 90.81 85 ALA A N 1
ATOM 662 C CA . ALA A 1 85 ? -5.348 -0.410 -2.582 1.00 90.81 85 ALA A CA 1
ATOM 663 C C . ALA A 1 85 ? -6.796 -0.722 -2.187 1.00 90.81 85 ALA A C 1
ATOM 665 O O . ALA A 1 85 ? -7.740 -0.219 -2.795 1.00 90.81 85 ALA A O 1
ATOM 666 N N . PHE A 1 86 ? -6.965 -1.531 -1.148 1.00 89.75 86 PHE A N 1
ATOM 667 C CA . PHE A 1 86 ? -8.249 -1.815 -0.519 1.00 89.75 86 PHE A CA 1
ATOM 668 C C . PHE A 1 86 ? -8.234 -1.305 0.915 1.00 89.75 86 PHE A C 1
ATOM 670 O O . PHE A 1 86 ? -7.316 -1.604 1.674 1.00 89.75 86 PHE A O 1
ATOM 677 N N . LEU A 1 87 ? -9.248 -0.535 1.283 1.00 90.81 87 LEU A N 1
ATOM 678 C CA . LEU A 1 87 ? -9.467 -0.038 2.629 1.00 90.81 87 LEU A CA 1
ATOM 679 C C . LEU A 1 87 ? -10.620 -0.811 3.269 1.00 90.81 87 LEU A C 1
ATOM 681 O O . LEU A 1 87 ? -11.764 -0.691 2.834 1.00 90.81 87 LEU A O 1
ATOM 685 N N . VAL A 1 88 ? -10.305 -1.556 4.324 1.00 88.38 88 VAL A N 1
ATOM 686 C CA . VAL A 1 88 ? -11.255 -2.282 5.167 1.00 88.38 88 VAL A CA 1
ATOM 687 C C . VAL A 1 88 ? -11.488 -1.481 6.449 1.00 88.38 88 VAL A C 1
ATOM 689 O O . VAL A 1 88 ? -10.593 -1.347 7.288 1.00 88.38 88 VAL A O 1
ATOM 692 N N . LYS A 1 89 ? -12.697 -0.945 6.612 1.00 88.12 89 LYS A N 1
ATOM 693 C CA . LYS A 1 89 ? -13.153 -0.236 7.814 1.00 88.12 89 LYS A CA 1
ATOM 694 C C . LYS A 1 89 ? -13.808 -1.242 8.753 1.00 88.12 89 LYS A C 1
ATOM 696 O O . LYS A 1 89 ? -14.999 -1.521 8.644 1.00 88.12 89 LYS A O 1
ATOM 701 N N . ARG A 1 90 ? -13.001 -1.844 9.628 1.00 79.06 90 ARG A N 1
ATOM 702 C CA . ARG A 1 90 ? -13.410 -2.982 10.469 1.00 79.06 90 ARG A CA 1
ATOM 703 C C . ARG A 1 90 ? -14.643 -2.715 11.327 1.00 79.06 90 ARG A C 1
ATOM 705 O O . ARG A 1 90 ? -15.448 -3.612 11.522 1.00 79.06 90 ARG A O 1
ATOM 712 N N . ASP A 1 91 ? -14.809 -1.489 11.800 1.00 77.62 91 ASP A N 1
ATOM 713 C CA . ASP A 1 91 ? -15.944 -1.063 12.618 1.00 77.62 91 ASP A CA 1
ATOM 714 C C . ASP A 1 91 ? -17.278 -1.038 11.862 1.00 77.62 91 ASP A C 1
ATOM 716 O O . ASP A 1 91 ? -18.338 -1.030 12.481 1.00 77.62 91 ASP A O 1
ATOM 720 N N . LEU A 1 92 ? -17.232 -1.045 10.530 1.00 72.44 92 LEU A N 1
ATOM 721 C CA . LEU A 1 92 ? -18.411 -1.117 9.672 1.00 72.44 92 LEU A CA 1
ATOM 722 C C . LEU A 1 92 ? -18.728 -2.551 9.232 1.00 72.44 92 LEU A C 1
ATOM 724 O O . LEU A 1 92 ? -19.686 -2.762 8.488 1.00 72.44 92 LEU A O 1
ATOM 728 N N . ILE A 1 93 ? -17.939 -3.537 9.672 1.00 69.75 93 ILE A N 1
ATOM 729 C CA . ILE A 1 93 ? -18.257 -4.948 9.469 1.00 69.75 93 ILE A CA 1
ATOM 730 C C . ILE A 1 93 ? -19.426 -5.285 10.397 1.00 69.75 93 ILE A C 1
ATOM 732 O O . ILE A 1 93 ? -19.250 -5.431 11.603 1.00 69.75 93 ILE A O 1
ATOM 736 N N . ILE A 1 94 ? -20.633 -5.367 9.837 1.00 59.19 94 ILE A N 1
ATOM 737 C CA . ILE A 1 94 ? -21.849 -5.694 10.587 1.00 59.19 94 ILE A CA 1
ATOM 738 C C . ILE A 1 94 ? -21.846 -7.203 10.873 1.00 59.19 94 ILE A C 1
ATOM 740 O O . ILE A 1 94 ? -21.922 -7.988 9.923 1.00 59.19 94 ILE A O 1
ATOM 744 N N . PRO A 1 95 ? -21.800 -7.642 12.144 1.00 55.62 95 PRO A N 1
ATOM 745 C CA . PRO A 1 95 ? -22.016 -9.041 12.482 1.00 55.62 95 PRO A CA 1
ATOM 746 C C . PRO A 1 95 ? -23.483 -9.371 12.191 1.00 55.62 95 PRO A C 1
ATOM 748 O O . PRO A 1 95 ? -24.384 -8.813 12.820 1.00 55.62 95 PRO A O 1
ATOM 751 N N . THR A 1 96 ? -23.758 -10.228 11.210 1.00 55.25 96 THR A N 1
ATOM 752 C CA . THR A 1 96 ? -25.131 -10.691 10.963 1.00 55.25 96 THR A CA 1
ATOM 753 C C . THR A 1 96 ? -25.481 -11.855 11.891 1.00 55.25 96 THR A C 1
ATOM 755 O O . THR A 1 96 ? -24.595 -12.571 12.342 1.00 55.25 96 THR A O 1
ATOM 758 N N . ALA A 1 97 ? -26.774 -12.033 12.189 1.00 50.91 97 ALA A N 1
ATOM 759 C CA . ALA A 1 97 ? -27.285 -13.008 13.166 1.00 50.91 97 ALA A CA 1
ATOM 760 C C . ALA A 1 97 ? -26.971 -14.480 12.834 1.00 50.91 97 ALA A C 1
ATOM 762 O O . ALA A 1 97 ? -27.008 -15.327 13.723 1.00 50.91 97 ALA A O 1
ATOM 763 N N . ASP A 1 98 ? -26.627 -14.773 11.582 1.00 55.38 98 ASP A N 1
ATOM 764 C CA . ASP A 1 98 ? -26.007 -16.037 11.217 1.00 55.38 98 ASP A CA 1
ATOM 765 C C . ASP A 1 98 ? -24.501 -15.908 11.464 1.00 55.38 98 ASP A C 1
ATOM 767 O O . ASP A 1 98 ? -23.852 -15.054 10.857 1.00 55.38 98 ASP A O 1
ATOM 771 N N . GLU A 1 99 ? -23.938 -16.779 12.308 1.00 50.28 99 GLU A N 1
ATOM 772 C CA . GLU A 1 99 ? -22.515 -16.912 12.701 1.00 50.28 99 GLU A CA 1
ATOM 773 C C . GLU A 1 99 ? -21.515 -17.110 11.518 1.00 50.28 99 GLU A C 1
ATOM 775 O O . GLU A 1 99 ? -20.381 -17.566 11.684 1.00 50.28 99 GLU A O 1
ATOM 780 N N . TYR A 1 100 ? -21.924 -16.773 10.292 1.00 45.78 100 TYR A N 1
ATOM 781 C CA . TYR A 1 100 ? -21.258 -16.967 9.010 1.00 45.78 100 TYR A CA 1
ATOM 782 C C . TYR A 1 100 ? -20.795 -15.680 8.306 1.00 45.78 100 TYR A C 1
ATOM 784 O O . TYR A 1 100 ? -20.278 -15.767 7.192 1.00 45.78 100 TYR A O 1
ATOM 792 N N . SER A 1 101 ? -20.848 -14.501 8.926 1.00 51.97 101 SER A N 1
ATOM 793 C CA . SER A 1 101 ? -20.114 -13.315 8.441 1.00 51.97 101 SER A CA 1
ATOM 794 C C . SER A 1 101 ? -18.725 -13.193 9.085 1.00 51.97 101 SER A C 1
ATOM 796 O O . SER A 1 101 ? -18.306 -12.102 9.461 1.00 51.97 101 SER A O 1
ATOM 798 N N . LYS A 1 102 ? -18.005 -14.320 9.225 1.00 66.50 102 LYS A N 1
ATOM 799 C CA . LYS A 1 102 ? -16.578 -14.330 9.591 1.00 66.50 102 LYS A CA 1
ATOM 800 C C . LYS A 1 102 ? -15.822 -13.411 8.640 1.00 66.50 102 LYS A C 1
A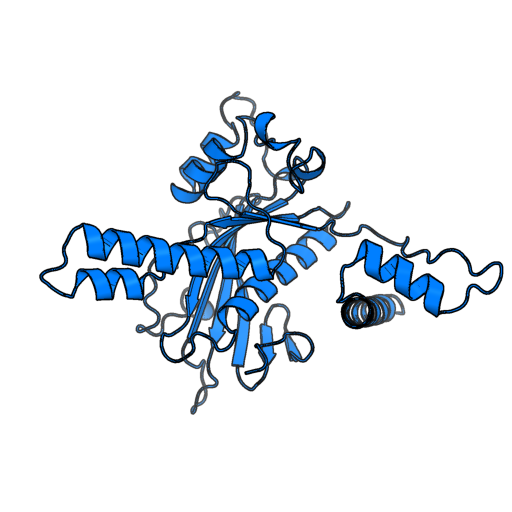TOM 802 O O . LYS A 1 102 ? -16.100 -13.427 7.438 1.00 66.50 102 LYS A O 1
ATOM 807 N N . PHE A 1 103 ? -14.852 -12.670 9.165 1.00 75.12 103 PHE A N 1
ATOM 808 C CA . PHE A 1 103 ? -13.993 -11.759 8.404 1.00 75.12 103 PHE A CA 1
ATOM 809 C C . PHE A 1 103 ? -13.516 -12.384 7.078 1.00 75.12 103 PHE A C 1
ATOM 811 O O . PHE A 1 103 ? -13.572 -11.742 6.034 1.00 75.12 103 PHE A O 1
ATOM 818 N N . TYR A 1 104 ? -13.191 -13.680 7.100 1.00 79.31 104 TYR A N 1
ATOM 819 C CA . TYR A 1 104 ? -12.829 -14.501 5.940 1.00 79.31 104 TYR A CA 1
ATOM 820 C C . TYR A 1 104 ? -13.859 -14.535 4.807 1.00 79.31 104 TYR A C 1
ATOM 822 O O . TYR A 1 104 ? -13.513 -14.302 3.654 1.00 79.31 104 TYR A O 1
ATOM 830 N N . ASN A 1 105 ? -15.140 -14.755 5.110 1.00 74.00 105 ASN A N 1
ATOM 831 C CA . ASN A 1 105 ? -16.175 -14.800 4.075 1.00 74.00 105 ASN A CA 1
ATOM 832 C C . ASN A 1 105 ? -16.355 -13.435 3.397 1.00 74.00 105 ASN A C 1
ATOM 834 O O . ASN A 1 105 ? -16.735 -13.373 2.228 1.00 74.00 105 ASN A O 1
ATOM 838 N N . LEU A 1 106 ? -16.081 -12.349 4.123 1.00 72.31 106 LEU A N 1
ATOM 839 C CA . LEU A 1 106 ? -16.158 -10.988 3.604 1.00 72.31 106 LEU A CA 1
ATOM 840 C C . LEU A 1 106 ? -14.991 -10.691 2.659 1.00 72.31 106 LEU A C 1
ATOM 842 O O . LEU A 1 106 ? -15.208 -10.221 1.545 1.00 72.31 106 LEU A O 1
ATOM 846 N N . ILE A 1 107 ? -13.760 -11.008 3.055 1.00 77.19 107 ILE A N 1
ATOM 847 C CA . ILE A 1 107 ? -12.579 -10.788 2.206 1.00 77.19 107 ILE A CA 1
ATOM 848 C C . ILE A 1 107 ? -12.550 -11.726 0.985 1.00 77.19 107 ILE A C 1
ATOM 850 O O . ILE A 1 107 ? -12.233 -11.267 -0.114 1.00 77.19 107 ILE A O 1
ATOM 854 N N . ASP A 1 108 ? -12.953 -12.994 1.138 1.00 79.06 108 ASP A N 1
ATOM 855 C CA . ASP A 1 108 ? -12.885 -14.017 0.083 1.00 79.06 108 ASP A CA 1
ATOM 856 C C . ASP A 1 108 ? -13.843 -13.713 -1.076 1.00 79.06 108 ASP A C 1
ATOM 858 O O . ASP A 1 108 ? -13.524 -13.973 -2.237 1.00 79.06 108 ASP A O 1
ATOM 862 N N . ARG A 1 109 ? -15.013 -13.128 -0.780 1.00 72.25 109 ARG A N 1
ATOM 863 C CA . ARG A 1 109 ? -15.997 -12.722 -1.799 1.00 72.25 109 ARG A CA 1
ATOM 864 C C . ARG A 1 109 ? -15.523 -11.556 -2.661 1.00 72.25 109 ARG A C 1
ATOM 866 O O . ARG A 1 109 ? -15.973 -11.426 -3.795 1.00 72.25 109 ARG A O 1
ATOM 873 N N . ASN A 1 110 ? -14.649 -10.712 -2.122 1.00 70.88 110 ASN A N 1
ATOM 874 C CA . ASN A 1 110 ? -14.269 -9.450 -2.745 1.00 70.88 110 ASN A CA 1
ATOM 875 C C . ASN A 1 110 ? -12.993 -9.554 -3.577 1.00 70.88 110 ASN A C 1
ATOM 877 O O . ASN A 1 110 ? -12.893 -8.958 -4.647 1.00 70.88 110 ASN A O 1
ATOM 881 N N . SER A 1 111 ? -12.003 -10.306 -3.099 1.00 74.69 111 SER A N 1
ATOM 882 C CA . SER A 1 111 ? -10.785 -10.564 -3.859 1.00 74.69 111 SER A CA 1
ATOM 883 C C . SER A 1 111 ? -10.077 -11.789 -3.317 1.00 74.69 111 SER A C 1
ATOM 885 O O . SER A 1 111 ? -9.829 -11.891 -2.120 1.00 74.69 111 SER A O 1
ATOM 887 N N . GLN A 1 112 ? -9.640 -12.672 -4.213 1.00 78.75 112 GLN A N 1
ATOM 888 C CA . GLN A 1 112 ? -8.796 -13.808 -3.845 1.00 78.75 112 GLN A CA 1
ATOM 889 C C . GLN A 1 112 ? -7.508 -13.361 -3.133 1.00 78.75 112 GLN A C 1
ATOM 891 O O . GLN A 1 112 ? -7.047 -14.028 -2.210 1.00 78.75 112 GLN A O 1
ATOM 896 N N . VAL A 1 113 ? -6.947 -12.214 -3.533 1.00 76.25 113 VAL A N 1
ATOM 897 C CA . VAL A 1 113 ? -5.734 -11.649 -2.925 1.00 76.25 113 VAL A CA 1
ATOM 898 C C . VAL A 1 113 ? -6.017 -11.147 -1.505 1.00 76.25 113 VAL A C 1
ATOM 900 O O . VAL A 1 113 ? -5.215 -11.391 -0.605 1.00 76.25 113 VAL A O 1
ATOM 903 N N . LEU A 1 114 ? -7.168 -10.495 -1.287 1.00 77.62 114 LEU A N 1
ATOM 904 C CA . LEU A 1 114 ? -7.602 -10.094 0.057 1.00 77.62 114 LEU A CA 1
ATOM 905 C C . LEU A 1 114 ? -7.866 -11.313 0.937 1.00 77.62 114 LEU A C 1
ATOM 907 O O . LEU A 1 114 ? -7.457 -11.310 2.092 1.00 77.62 114 LEU A O 1
ATOM 911 N N . GLY A 1 115 ? -8.495 -12.346 0.373 1.00 82.94 115 GLY A N 1
ATOM 912 C CA . GLY A 1 115 ? -8.718 -13.634 1.018 1.00 82.94 115 GLY A CA 1
ATOM 913 C C . GLY A 1 115 ? -7.429 -14.234 1.560 1.00 82.94 115 GLY A C 1
ATOM 914 O O . GLY A 1 115 ? -7.280 -14.409 2.767 1.00 82.94 115 GLY A O 1
ATOM 915 N N . TRP A 1 116 ? -6.446 -14.473 0.688 1.00 84.81 116 TRP A N 1
ATOM 916 C CA . TRP A 1 116 ? -5.158 -15.045 1.097 1.00 84.81 116 TRP A CA 1
ATOM 917 C C . TRP A 1 116 ? -4.463 -14.234 2.184 1.00 84.81 116 TRP A C 1
ATOM 919 O O . TRP A 1 116 ? -4.022 -14.813 3.175 1.00 84.81 116 TRP A O 1
ATOM 929 N N . LEU A 1 117 ? -4.404 -12.908 2.032 1.00 84.94 117 LEU A N 1
ATOM 930 C CA . LEU A 1 117 ? -3.846 -12.047 3.067 1.00 84.94 117 LEU A CA 1
ATOM 931 C C . LEU A 1 117 ? -4.598 -12.216 4.382 1.00 84.94 117 LEU A C 1
ATOM 933 O O . LEU A 1 117 ? -3.975 -12.350 5.435 1.00 84.94 117 LEU A O 1
ATOM 937 N N . GLY A 1 118 ? -5.928 -12.184 4.335 1.00 85.44 118 GLY A N 1
ATOM 938 C CA . GLY A 1 118 ? -6.691 -12.154 5.562 1.00 85.44 118 GLY A CA 1
ATOM 939 C C . GLY A 1 118 ? -6.667 -13.470 6.322 1.00 85.44 118 GLY A C 1
ATOM 940 O O . GLY A 1 118 ? -6.543 -13.426 7.538 1.00 85.44 118 GLY A O 1
ATOM 941 N N . HIS A 1 119 ? -6.649 -14.611 5.628 1.00 87.06 119 HIS A N 1
ATOM 942 C CA . HIS A 1 119 ? -6.422 -15.927 6.243 1.00 87.06 119 HIS A CA 1
ATOM 943 C C . HIS A 1 119 ? -4.997 -16.100 6.793 1.00 87.06 119 HIS A C 1
ATOM 945 O O . HIS A 1 119 ? -4.777 -16.860 7.739 1.00 87.06 119 HIS A O 1
ATOM 951 N N . GLU A 1 120 ? -4.003 -15.434 6.199 1.00 89.50 120 GLU A N 1
ATOM 952 C CA . GLU A 1 120 ? -2.612 -15.540 6.648 1.00 89.50 120 GLU A CA 1
ATOM 953 C C . GLU A 1 120 ? -2.348 -14.696 7.902 1.00 89.50 120 GLU A C 1
ATOM 955 O O . GLU A 1 120 ? -1.659 -15.165 8.808 1.00 89.50 120 GLU A O 1
ATOM 960 N N . ILE A 1 121 ? -2.905 -13.482 7.970 1.00 88.88 121 ILE A N 1
ATOM 961 C CA . ILE A 1 121 ? -2.589 -12.477 9.000 1.00 88.88 121 ILE A CA 1
ATOM 962 C C . ILE A 1 121 ? -3.604 -12.449 10.141 1.00 88.88 121 ILE A C 1
ATOM 964 O O . ILE A 1 121 ? -3.219 -12.282 11.303 1.00 88.88 121 ILE A O 1
ATOM 968 N N . PHE A 1 122 ? -4.887 -12.570 9.815 1.00 88.75 122 PHE A N 1
ATOM 969 C CA . PHE A 1 122 ? -5.975 -12.385 10.764 1.00 88.75 122 PHE A CA 1
ATOM 970 C C . PHE A 1 122 ? -6.614 -13.724 11.133 1.00 88.75 122 PHE A C 1
ATOM 972 O O . PHE A 1 122 ? -6.364 -14.731 10.478 1.00 88.75 122 PHE A O 1
ATOM 979 N N . ASP A 1 123 ? -7.369 -13.757 12.226 1.00 87.50 123 ASP A N 1
ATOM 980 C CA . ASP A 1 123 ? -8.213 -14.883 12.608 1.00 87.50 123 ASP A CA 1
ATOM 981 C C . ASP A 1 123 ? -9.633 -14.748 12.022 1.00 87.50 123 ASP A C 1
ATOM 983 O O . ASP A 1 123 ? -9.928 -13.844 11.234 1.00 87.50 123 ASP A O 1
ATOM 987 N N . SER A 1 124 ? -10.543 -15.658 12.391 1.00 83.56 124 SER A N 1
ATOM 988 C CA . SER A 1 124 ? -11.921 -15.633 11.880 1.00 83.56 124 SER A CA 1
ATOM 989 C C . SER A 1 124 ? -12.717 -14.391 12.280 1.00 83.56 124 SER A C 1
ATOM 991 O O . SER A 1 124 ? -13.666 -14.038 11.574 1.00 83.56 124 SER A O 1
ATOM 993 N N . GLU A 1 125 ? -12.322 -13.734 13.371 1.00 81.25 125 GLU A N 1
ATOM 994 C CA . GLU A 1 125 ? -12.912 -12.493 13.881 1.00 81.25 125 GLU A CA 1
ATOM 995 C C . GLU A 1 125 ? -12.237 -11.254 13.261 1.00 81.25 125 GLU A C 1
ATOM 997 O O . GLU A 1 125 ? -12.599 -10.107 13.536 1.00 81.25 125 GLU A O 1
ATOM 1002 N N . GLY A 1 126 ? -11.239 -11.475 12.402 1.00 80.56 126 GLY A N 1
ATOM 1003 C CA . GLY A 1 126 ? -10.437 -10.442 11.770 1.00 80.56 126 GLY A CA 1
ATOM 1004 C C . GLY A 1 126 ? -9.361 -9.864 12.682 1.00 80.56 126 GLY A C 1
ATOM 1005 O O . GLY A 1 126 ? -8.700 -8.914 12.281 1.00 80.56 126 GLY A O 1
ATOM 1006 N N . LEU A 1 127 ? -9.172 -10.372 13.903 1.00 85.81 127 LEU A N 1
ATOM 1007 C CA . LEU A 1 127 ? -8.106 -9.928 14.809 1.00 85.81 127 LEU A CA 1
ATOM 1008 C C . LEU A 1 127 ? -6.758 -10.422 14.295 1.00 85.81 127 LEU A C 1
ATOM 1010 O O . LEU A 1 127 ? -6.692 -11.446 13.620 1.00 85.81 127 LEU A O 1
ATOM 1014 N N . ILE A 1 128 ? -5.670 -9.712 14.588 1.00 87.25 128 ILE A N 1
ATOM 1015 C CA . ILE A 1 128 ? -4.337 -10.216 14.243 1.00 87.25 128 ILE A CA 1
ATOM 1016 C C . ILE A 1 128 ? -4.127 -11.546 14.966 1.00 87.25 128 ILE A C 1
ATOM 1018 O O . ILE A 1 128 ? -4.380 -11.657 16.166 1.00 87.25 128 ILE A O 1
ATOM 1022 N N . ARG A 1 129 ? -3.642 -12.564 14.248 1.00 88.62 129 ARG A N 1
ATOM 1023 C CA . ARG A 1 129 ? -3.362 -13.869 14.855 1.00 88.62 129 ARG A CA 1
ATOM 1024 C C . ARG A 1 129 ? -2.369 -13.736 16.008 1.00 88.62 129 ARG A C 1
ATOM 1026 O O . ARG A 1 129 ? -1.389 -12.997 15.920 1.00 88.62 129 ARG A O 1
ATOM 1033 N N . GLU A 1 130 ? -2.590 -14.512 17.065 1.00 88.19 130 GLU A N 1
ATOM 1034 C CA . GLU A 1 130 ? -1.812 -14.437 18.309 1.00 88.19 130 GLU A CA 1
ATOM 1035 C C . GLU A 1 130 ? -0.297 -14.597 18.085 1.00 88.19 130 GLU A C 1
ATOM 1037 O O . GLU A 1 130 ? 0.502 -13.888 18.697 1.00 88.19 130 GLU A O 1
ATOM 1042 N N . ASP A 1 131 ? 0.089 -15.437 17.117 1.00 88.31 131 ASP A N 1
ATOM 1043 C CA . ASP A 1 131 ? 1.480 -15.669 16.696 1.00 88.31 131 ASP A CA 1
ATOM 1044 C C . ASP A 1 131 ? 2.222 -14.372 16.310 1.00 88.31 131 ASP A C 1
ATOM 1046 O O . ASP A 1 131 ? 3.453 -14.295 16.388 1.00 88.31 131 ASP A O 1
ATOM 1050 N N . PHE A 1 132 ? 1.485 -13.337 15.898 1.00 86.00 132 PHE A N 1
ATOM 1051 C CA . PHE A 1 132 ? 2.027 -12.068 15.425 1.00 86.00 132 PHE A CA 1
ATOM 1052 C C . PHE A 1 132 ? 1.929 -10.922 16.429 1.00 86.00 132 PHE A C 1
ATOM 1054 O O . PHE A 1 132 ? 2.678 -9.953 16.296 1.00 86.00 132 PHE A O 1
ATOM 1061 N N . LYS A 1 133 ? 1.073 -11.016 17.454 1.00 83.31 133 LYS A N 1
ATOM 1062 C CA . LYS A 1 133 ? 0.833 -9.903 18.394 1.00 83.31 133 LYS A CA 1
ATOM 1063 C C . LYS A 1 133 ? 2.071 -9.480 19.181 1.00 83.31 133 LYS A C 1
ATOM 1065 O O . LYS A 1 133 ? 2.175 -8.341 19.625 1.00 83.31 133 LYS A O 1
ATOM 1070 N N . THR A 1 134 ? 3.037 -10.378 19.337 1.00 79.81 134 THR A N 1
ATOM 1071 C CA . THR A 1 134 ? 4.303 -10.109 20.036 1.00 79.81 134 THR A CA 1
ATOM 1072 C C . THR A 1 134 ? 5.388 -9.525 19.127 1.00 79.81 134 THR A C 1
ATOM 1074 O O . THR A 1 134 ? 6.507 -9.276 19.578 1.00 79.81 134 THR A O 1
ATOM 1077 N N . GLN A 1 135 ? 5.091 -9.288 17.846 1.00 73.62 135 GLN A N 1
ATOM 1078 C CA . GLN A 1 135 ? 6.090 -8.927 16.848 1.00 73.62 135 GLN A CA 1
ATOM 1079 C C . GLN A 1 135 ? 5.972 -7.454 16.438 1.00 73.62 135 GLN A C 1
ATOM 1081 O O . GLN A 1 135 ? 5.080 -7.062 15.695 1.00 73.62 135 GLN A O 1
ATOM 1086 N N . GLY A 1 136 ? 6.925 -6.620 16.857 1.00 70.94 136 GLY A N 1
ATOM 1087 C CA . GLY A 1 136 ? 7.109 -5.267 16.318 1.00 70.94 136 GLY A CA 1
ATOM 1088 C C . GLY A 1 136 ? 5.864 -4.370 16.393 1.00 70.94 136 GLY A C 1
ATOM 1089 O O . GLY A 1 136 ? 5.371 -4.067 17.471 1.00 70.94 136 GLY A O 1
ATOM 1090 N N . ILE A 1 137 ? 5.389 -3.902 15.235 1.00 72.00 137 ILE A N 1
ATOM 1091 C CA . ILE A 1 137 ? 4.265 -2.951 15.112 1.00 72.00 137 ILE A CA 1
ATOM 1092 C C . ILE A 1 137 ? 2.877 -3.615 15.164 1.00 72.00 137 ILE A C 1
ATOM 1094 O O . ILE A 1 137 ? 1.871 -2.921 15.021 1.00 72.00 137 ILE A O 1
ATOM 1098 N N . TRP A 1 138 ? 2.827 -4.940 15.325 1.00 75.44 138 TRP A N 1
ATOM 1099 C CA . TRP A 1 138 ? 1.654 -5.788 15.089 1.00 75.44 138 TRP A CA 1
ATOM 1100 C C . TRP A 1 138 ? 0.899 -6.172 16.368 1.00 75.44 138 TRP A C 1
ATOM 1102 O O . TRP A 1 138 ? 0.210 -7.185 16.404 1.00 75.44 138 TRP A O 1
ATOM 1112 N N . GLY A 1 139 ? 1.031 -5.364 17.423 1.00 74.62 139 GLY A N 1
ATOM 1113 C CA . GLY A 1 139 ? 0.386 -5.599 18.717 1.00 74.62 139 GLY A CA 1
ATOM 1114 C C . GLY A 1 139 ? -1.135 -5.427 18.714 1.00 74.62 139 GLY A C 1
ATOM 1115 O O . GLY A 1 139 ? -1.728 -5.043 17.704 1.00 74.62 139 GLY A O 1
ATOM 1116 N N . THR A 1 140 ? -1.738 -5.656 19.885 1.00 70.06 140 THR A N 1
ATOM 1117 C CA . THR A 1 140 ? -3.193 -5.631 20.157 1.00 70.06 140 THR A CA 1
ATOM 1118 C C . THR A 1 140 ? -3.904 -4.397 19.629 1.00 70.06 140 THR A C 1
ATOM 1120 O O . THR A 1 140 ? -5.017 -4.479 19.135 1.00 70.06 140 THR A O 1
ATOM 1123 N N . ASP A 1 141 ? -3.249 -3.244 19.648 1.00 73.12 141 ASP A N 1
ATOM 1124 C CA . ASP A 1 141 ? -3.863 -2.003 19.179 1.00 73.12 141 ASP A CA 1
ATOM 1125 C C . ASP A 1 141 ? -4.120 -1.990 17.648 1.00 73.12 141 ASP A C 1
ATOM 1127 O O . ASP A 1 141 ? -4.676 -1.031 17.107 1.00 73.12 141 ASP A O 1
ATOM 1131 N N . SER A 1 142 ? -3.640 -3.003 16.923 1.00 80.69 142 SER A N 1
ATOM 1132 C CA . SER A 1 142 ? -3.919 -3.222 15.500 1.00 80.69 142 SER A CA 1
ATOM 1133 C C . SER A 1 142 ? -5.279 -3.883 15.260 1.00 80.69 142 SER A C 1
ATOM 1135 O O . SER A 1 142 ? -5.791 -3.838 14.140 1.00 80.69 142 SER A O 1
ATOM 1137 N N . ASP A 1 143 ? -5.870 -4.476 16.300 1.00 83.56 143 ASP A N 1
ATOM 1138 C CA . ASP A 1 143 ? -7.171 -5.139 16.229 1.00 83.56 143 ASP A CA 1
ATOM 1139 C C . ASP A 1 143 ? -8.307 -4.133 15.967 1.00 83.56 143 ASP A C 1
ATOM 1141 O O . ASP A 1 143 ? -9.278 -4.450 15.288 1.00 83.56 143 ASP A O 1
ATOM 1145 N N . ASP A 1 144 ? -8.129 -2.874 16.373 1.00 83.75 144 ASP A N 1
ATOM 1146 C CA . ASP A 1 144 ? -9.101 -1.797 16.143 1.00 83.75 144 ASP A CA 1
ATOM 1147 C C . ASP A 1 144 ? -8.742 -0.885 14.953 1.00 83.75 144 ASP A C 1
ATOM 1149 O O . ASP A 1 144 ? -9.373 0.153 14.726 1.00 83.75 144 ASP A O 1
ATOM 1153 N N . SER A 1 145 ? -7.696 -1.224 14.192 1.00 88.44 145 SER A N 1
ATOM 1154 C CA . SER A 1 145 ? -7.252 -0.415 13.056 1.00 88.44 145 SER A CA 1
ATOM 1155 C C . SER A 1 145 ? -8.118 -0.636 11.812 1.00 88.44 145 SER A C 1
ATOM 1157 O O . SER A 1 145 ? -8.478 -1.760 11.466 1.00 88.44 145 SER A O 1
ATOM 1159 N N . TRP A 1 146 ? -8.358 0.431 11.048 1.00 91.94 146 TRP A N 1
ATOM 1160 C CA . TRP A 1 146 ? -8.680 0.293 9.627 1.00 91.94 146 TRP A CA 1
ATOM 1161 C C . TRP A 1 146 ? -7.500 -0.355 8.904 1.00 91.94 146 TRP A C 1
ATOM 1163 O O . TRP A 1 146 ? -6.346 -0.031 9.188 1.00 91.94 146 TRP A O 1
ATOM 1173 N N . ILE A 1 147 ? -7.774 -1.245 7.953 1.00 91.06 147 ILE A N 1
ATOM 1174 C CA . ILE A 1 147 ? -6.732 -1.955 7.209 1.00 91.06 147 ILE A CA 1
ATOM 1175 C C . ILE A 1 147 ? -6.652 -1.368 5.805 1.00 91.06 147 ILE A C 1
ATOM 1177 O O . ILE A 1 147 ? -7.616 -1.435 5.051 1.00 91.06 147 ILE A O 1
ATOM 1181 N N . LEU A 1 148 ? -5.501 -0.811 5.438 1.00 92.94 148 LEU A N 1
ATOM 1182 C CA . LEU A 1 148 ? -5.208 -0.368 4.078 1.00 92.94 148 LEU A CA 1
ATOM 1183 C C . LEU A 1 148 ? -4.255 -1.361 3.413 1.00 92.94 148 LEU A C 1
ATOM 1185 O O . LEU A 1 148 ? -3.062 -1.358 3.694 1.00 92.94 148 LEU A O 1
ATOM 1189 N N . MET A 1 149 ? -4.748 -2.190 2.503 1.00 91.50 149 MET A N 1
ATOM 1190 C CA . MET A 1 149 ? -3.921 -3.113 1.733 1.00 91.50 149 MET A CA 1
ATOM 1191 C C . MET A 1 149 ? -3.513 -2.484 0.404 1.00 91.50 149 MET A C 1
ATOM 1193 O O . MET A 1 149 ? -4.351 -2.336 -0.478 1.00 91.50 149 MET A O 1
ATOM 1197 N N . ILE A 1 150 ? -2.231 -2.178 0.214 1.00 92.06 150 ILE A N 1
ATOM 1198 C CA . ILE A 1 150 ? -1.698 -1.780 -1.094 1.00 92.06 150 ILE A CA 1
ATOM 1199 C C . ILE A 1 150 ? -1.378 -3.046 -1.885 1.00 92.06 150 ILE A C 1
ATOM 1201 O O . ILE A 1 150 ? -0.445 -3.778 -1.553 1.00 92.06 150 ILE A O 1
ATOM 1205 N N . THR A 1 151 ? -2.142 -3.297 -2.942 1.00 87.06 151 THR A N 1
ATOM 1206 C CA . THR A 1 151 ? -2.022 -4.524 -3.741 1.00 87.06 151 THR A CA 1
ATOM 1207 C C . THR A 1 151 ? -1.112 -4.343 -4.939 1.00 87.06 151 THR A C 1
ATOM 1209 O O . THR A 1 151 ? -0.477 -5.294 -5.397 1.00 87.06 151 THR A O 1
ATOM 1212 N N . LYS A 1 152 ? -1.036 -3.124 -5.480 1.00 87.69 152 LYS A N 1
ATOM 1213 C CA . LYS A 1 152 ? -0.368 -2.911 -6.759 1.00 87.69 152 LYS A CA 1
ATOM 1214 C C . LYS A 1 152 ? 0.094 -1.479 -6.925 1.00 87.69 152 LYS A C 1
ATOM 1216 O O . LYS A 1 152 ? -0.655 -0.541 -6.685 1.00 87.69 152 LYS A O 1
ATOM 1221 N N . ILE A 1 153 ? 1.317 -1.324 -7.421 1.00 89.88 153 ILE A N 1
ATOM 1222 C CA . ILE A 1 153 ? 1.857 -0.045 -7.880 1.00 89.88 153 ILE A CA 1
ATOM 1223 C C . ILE A 1 153 ? 2.441 -0.272 -9.271 1.00 89.88 153 ILE A C 1
ATOM 1225 O O . ILE A 1 153 ? 3.358 -1.077 -9.442 1.00 89.88 153 ILE A O 1
ATOM 1229 N N . ILE A 1 154 ? 1.926 0.440 -10.268 1.00 88.12 154 ILE A N 1
ATOM 1230 C CA . ILE A 1 154 ? 2.456 0.439 -11.630 1.00 88.12 154 ILE A CA 1
ATOM 1231 C C . ILE A 1 154 ? 3.042 1.813 -11.911 1.00 88.12 154 ILE A C 1
ATOM 1233 O O . ILE A 1 154 ? 2.418 2.833 -11.645 1.00 88.12 154 ILE A O 1
ATOM 1237 N N . VAL A 1 155 ? 4.242 1.839 -12.480 1.00 86.06 155 VAL A N 1
ATOM 1238 C CA . VAL A 1 155 ? 4.873 3.056 -12.997 1.00 86.06 155 VAL A CA 1
ATOM 1239 C C . VAL A 1 155 ? 5.392 2.745 -14.393 1.00 86.06 155 VAL A C 1
ATOM 1241 O O . VAL A 1 155 ? 6.048 1.707 -14.577 1.00 86.06 155 VAL A O 1
ATOM 1244 N N . ASP A 1 156 ? 5.116 3.648 -15.339 1.00 83.75 156 ASP A N 1
ATOM 1245 C CA . ASP A 1 156 ? 5.677 3.644 -16.694 1.00 83.75 156 ASP A CA 1
ATOM 1246 C C . ASP A 1 156 ? 7.178 3.348 -16.622 1.00 83.75 156 ASP A C 1
ATOM 1248 O O . ASP A 1 156 ? 7.914 3.971 -15.848 1.00 83.75 156 ASP A O 1
ATOM 1252 N N . HIS A 1 157 ? 7.620 2.371 -17.414 1.00 83.50 157 HIS A N 1
ATOM 1253 C CA . HIS A 1 157 ? 8.994 1.885 -17.435 1.00 83.50 157 HIS A CA 1
ATOM 1254 C C . HIS A 1 157 ? 10.035 3.009 -17.484 1.00 83.50 157 HIS A C 1
ATOM 1256 O O . HIS A 1 157 ? 11.006 2.986 -16.727 1.00 83.50 157 HIS A O 1
ATOM 1262 N N . ASN A 1 158 ? 9.801 4.019 -18.324 1.00 84.56 158 ASN A N 1
ATOM 1263 C CA . ASN A 1 158 ? 10.745 5.110 -18.569 1.00 84.56 158 ASN A CA 1
ATOM 1264 C C . ASN A 1 158 ? 10.827 6.105 -17.403 1.00 84.56 158 ASN A C 1
ATOM 1266 O O . ASN A 1 158 ? 11.720 6.950 -17.363 1.00 84.56 158 ASN A O 1
ATOM 1270 N N . LEU A 1 159 ? 9.891 6.019 -16.458 1.00 83.88 159 LEU A N 1
ATOM 1271 C CA . LEU A 1 159 ? 9.767 6.924 -15.319 1.00 83.88 159 LEU A CA 1
ATOM 1272 C C . LEU A 1 159 ? 10.058 6.237 -13.977 1.00 83.88 159 LEU A C 1
ATOM 1274 O O . LEU A 1 159 ? 9.957 6.846 -12.908 1.00 83.88 159 LEU A O 1
ATOM 1278 N N . ARG A 1 160 ? 10.452 4.961 -14.007 1.00 82.69 160 ARG A N 1
ATOM 1279 C CA . ARG A 1 160 ? 10.887 4.234 -12.810 1.00 82.69 160 ARG A CA 1
ATOM 1280 C C . ARG A 1 160 ? 12.148 4.851 -12.218 1.00 82.69 160 ARG A C 1
ATOM 1282 O O . ARG A 1 160 ? 12.904 5.551 -12.884 1.00 82.69 160 ARG A O 1
ATOM 1289 N N . ASN A 1 161 ? 12.377 4.576 -10.936 1.00 81.50 161 ASN A N 1
ATOM 1290 C CA . ASN A 1 161 ? 13.502 5.105 -10.151 1.00 81.50 161 ASN A CA 1
ATOM 1291 C C . ASN A 1 161 ? 13.514 6.636 -9.964 1.00 81.50 161 ASN A C 1
ATOM 1293 O O . ASN A 1 161 ? 14.453 7.164 -9.379 1.00 81.50 161 ASN A O 1
ATOM 1297 N N . GLN A 1 162 ? 12.455 7.345 -10.369 1.00 84.06 162 GLN A N 1
ATOM 1298 C CA . GLN A 1 162 ? 12.285 8.788 -10.128 1.00 84.06 162 GLN A CA 1
ATOM 1299 C C . GLN A 1 162 ? 11.479 9.089 -8.849 1.00 84.06 162 GLN A C 1
ATOM 1301 O O . GLN A 1 162 ? 11.134 10.228 -8.556 1.00 84.06 162 GLN A O 1
ATOM 1306 N N . GLY A 1 163 ? 11.146 8.057 -8.069 1.00 84.19 163 GLY A N 1
ATOM 1307 C CA . GLY A 1 163 ? 10.360 8.194 -6.842 1.00 84.19 163 GLY A CA 1
ATOM 1308 C C . GLY A 1 163 ? 8.847 8.317 -7.050 1.00 84.19 163 GLY A C 1
ATOM 1309 O O . GLY A 1 163 ? 8.143 8.434 -6.060 1.00 84.19 163 GLY A O 1
ATOM 1310 N N . ILE A 1 164 ? 8.327 8.219 -8.280 1.00 84.81 164 ILE A N 1
ATOM 1311 C CA . ILE A 1 164 ? 6.883 8.345 -8.575 1.00 84.81 164 ILE A CA 1
ATOM 1312 C C . ILE A 1 164 ? 6.043 7.286 -7.854 1.00 84.81 164 ILE A C 1
ATOM 1314 O O . ILE A 1 164 ? 5.032 7.623 -7.258 1.00 84.81 164 ILE A O 1
ATOM 1318 N N . GLY A 1 165 ? 6.461 6.016 -7.853 1.00 86.38 165 GLY A N 1
ATOM 1319 C CA . GLY A 1 165 ? 5.727 4.968 -7.126 1.00 86.38 165 GLY A CA 1
ATOM 1320 C C . GLY A 1 165 ? 5.713 5.214 -5.614 1.00 86.38 165 GLY A C 1
ATOM 1321 O O . GLY A 1 165 ? 4.701 4.999 -4.956 1.00 86.38 165 GLY A O 1
ATOM 1322 N N . ARG A 1 166 ? 6.823 5.752 -5.083 1.00 86.38 166 ARG A N 1
ATOM 1323 C CA . ARG A 1 166 ? 6.910 6.204 -3.691 1.00 86.38 166 ARG A CA 1
ATOM 1324 C C . ARG A 1 166 ? 5.955 7.365 -3.449 1.00 86.38 166 ARG A C 1
ATOM 1326 O O . ARG A 1 166 ? 5.219 7.351 -2.475 1.00 86.38 166 ARG A O 1
ATOM 1333 N N . ALA A 1 167 ? 5.913 8.328 -4.356 1.00 81.25 167 ALA A N 1
ATOM 1334 C CA . ALA A 1 167 ? 4.939 9.386 -4.261 1.00 81.25 167 ALA A CA 1
ATOM 1335 C C . ALA A 1 167 ? 3.523 8.783 -4.189 1.00 81.25 167 ALA A C 1
ATOM 1337 O O . ALA A 1 167 ? 2.816 8.868 -3.193 1.00 81.25 167 ALA A O 1
ATOM 1338 N N . LEU A 1 168 ? 3.129 8.047 -5.211 1.00 84.94 168 LEU A N 1
ATOM 1339 C CA . LEU A 1 168 ? 1.758 7.595 -5.332 1.00 84.94 168 LEU A CA 1
ATOM 1340 C C . LEU A 1 168 ? 1.250 6.787 -4.124 1.00 84.94 168 LEU A C 1
ATOM 1342 O O . LEU A 1 168 ? 0.171 7.084 -3.616 1.00 84.94 168 LEU A O 1
ATOM 1346 N N . ALA A 1 169 ? 2.054 5.854 -3.603 1.00 88.00 169 ALA A N 1
ATOM 1347 C CA . ALA A 1 169 ? 1.718 5.111 -2.387 1.00 88.00 169 ALA A CA 1
ATOM 1348 C C . ALA A 1 169 ? 1.528 6.029 -1.166 1.00 88.00 169 ALA A C 1
ATOM 1350 O O . ALA A 1 169 ? 0.599 5.848 -0.384 1.00 88.00 169 ALA A O 1
ATOM 1351 N N . GLY A 1 170 ? 2.373 7.052 -1.020 1.00 85.94 170 GLY A N 1
ATOM 1352 C CA . GLY A 1 170 ? 2.301 8.004 0.090 1.00 85.94 170 GLY A CA 1
ATOM 1353 C C . GLY A 1 170 ? 1.077 8.901 0.031 1.00 85.94 170 GLY A C 1
ATOM 1354 O O . GLY A 1 170 ? 0.486 9.171 1.070 1.00 85.94 170 GLY A O 1
ATOM 1355 N N . ALA A 1 171 ? 0.670 9.319 -1.169 1.00 82.12 171 ALA A N 1
ATOM 1356 C CA . ALA A 1 171 ? -0.573 10.062 -1.353 1.00 82.12 171 ALA A CA 1
ATOM 1357 C C . ALA A 1 171 ? -1.797 9.202 -1.000 1.00 82.12 171 ALA A C 1
ATOM 1359 O O . ALA A 1 171 ? -2.664 9.670 -0.268 1.00 82.12 171 ALA A O 1
ATOM 1360 N N . VAL A 1 172 ? -1.829 7.934 -1.433 1.00 85.81 172 VAL A N 1
ATOM 1361 C CA . VAL A 1 172 ? -2.892 6.982 -1.057 1.00 85.81 172 VAL A CA 1
ATOM 1362 C C . VAL A 1 172 ? -2.958 6.803 0.463 1.00 85.81 172 VAL A C 1
ATOM 1364 O O . VAL A 1 172 ? -4.014 6.999 1.061 1.00 85.81 172 VAL A O 1
ATOM 1367 N N . MET A 1 173 ? -1.829 6.492 1.109 1.00 88.19 173 MET A N 1
ATOM 1368 C CA . MET A 1 173 ? -1.764 6.329 2.567 1.00 88.19 173 MET A CA 1
ATOM 1369 C C . MET A 1 173 ? -2.174 7.609 3.306 1.00 88.19 173 MET A C 1
ATOM 1371 O O . MET A 1 173 ? -2.938 7.551 4.265 1.00 88.19 173 MET A O 1
ATOM 1375 N N . GLY A 1 174 ? -1.688 8.768 2.854 1.00 82.81 174 GLY A N 1
ATOM 1376 C CA . GLY A 1 174 ? -2.009 10.068 3.440 1.00 82.81 174 GLY A CA 1
ATOM 1377 C C . GLY A 1 174 ? -3.498 10.394 3.360 1.00 82.81 174 GLY A C 1
ATOM 1378 O O . GLY A 1 174 ? -4.081 10.809 4.357 1.00 82.81 174 GLY A O 1
ATOM 1379 N N . GLN A 1 175 ? -4.131 10.141 2.213 1.00 81.88 175 GLN A N 1
ATOM 1380 C CA . GLN A 1 175 ? -5.564 10.364 2.034 1.00 81.88 175 GLN A CA 1
ATOM 1381 C C . GLN A 1 175 ? -6.407 9.483 2.968 1.00 81.88 175 GLN A C 1
ATOM 1383 O O . GLN A 1 175 ? -7.365 9.961 3.573 1.00 81.88 175 GLN A O 1
ATOM 1388 N N . VAL A 1 176 ? -6.027 8.215 3.136 1.00 86.00 176 VAL A N 1
ATOM 1389 C CA . VAL A 1 176 ? -6.722 7.290 4.043 1.00 86.00 176 VAL A CA 1
ATOM 1390 C C . VAL A 1 176 ? -6.553 7.701 5.504 1.00 86.00 176 VAL A C 1
ATOM 1392 O O . VAL A 1 176 ? -7.521 7.667 6.260 1.00 86.00 176 VAL A O 1
ATOM 1395 N N . LEU A 1 177 ? -5.355 8.139 5.901 1.00 84.38 177 LEU A N 1
ATOM 1396 C CA . LEU A 1 177 ? -5.118 8.680 7.243 1.00 84.38 177 LEU A CA 1
ATOM 1397 C C . LEU A 1 177 ? -5.987 9.914 7.519 1.00 84.38 177 LEU A C 1
ATOM 1399 O O . LEU A 1 177 ? -6.510 10.042 8.621 1.00 84.38 177 LEU A O 1
ATOM 1403 N N . LEU A 1 178 ? -6.183 10.791 6.527 1.00 80.75 178 LEU A N 1
ATOM 1404 C CA . LEU A 1 178 ? -7.089 11.938 6.651 1.00 80.75 178 LEU A CA 1
ATOM 1405 C C . LEU A 1 178 ? -8.544 11.492 6.861 1.00 80.75 178 LEU A C 1
ATOM 1407 O O . LEU A 1 178 ? -9.202 11.998 7.765 1.00 80.75 178 LEU A O 1
ATOM 1411 N N . TRP A 1 179 ? -9.039 10.515 6.093 1.00 84.06 179 TRP A N 1
ATOM 1412 C CA . TRP A 1 179 ? -10.395 9.976 6.285 1.00 84.06 179 TRP A CA 1
ATOM 1413 C C . TRP A 1 179 ? -10.588 9.334 7.659 1.00 84.06 179 TRP A C 1
ATOM 1415 O O . TRP A 1 179 ? -11.642 9.481 8.280 1.00 84.06 179 TRP A O 1
ATOM 1425 N N . ALA A 1 180 ? -9.568 8.622 8.132 1.00 86.38 180 ALA A N 1
ATOM 1426 C CA . ALA A 1 180 ? -9.566 7.982 9.435 1.00 86.38 180 ALA A CA 1
ATOM 1427 C C . ALA A 1 180 ? -9.519 9.012 10.582 1.00 86.38 180 ALA A C 1
ATOM 1429 O O . ALA A 1 180 ? -10.135 8.795 11.625 1.00 86.38 180 ALA A O 1
ATOM 1430 N N . ALA A 1 181 ? -8.860 10.160 10.374 1.00 83.38 181 ALA A N 1
ATOM 1431 C CA . ALA A 1 181 ? -8.813 11.279 11.324 1.00 83.38 181 ALA A CA 1
ATOM 1432 C C . ALA A 1 181 ? -10.143 12.018 11.464 1.00 83.38 181 ALA A C 1
ATOM 1434 O O . ALA A 1 181 ? -10.423 12.575 12.517 1.00 83.38 181 ALA A O 1
ATOM 1435 N N . GLN A 1 182 ? -10.961 12.009 10.412 1.00 84.19 182 GLN A N 1
ATOM 1436 C CA . GLN A 1 182 ? -12.287 12.632 10.401 1.00 84.19 182 GLN A CA 1
ATOM 1437 C C . GLN A 1 182 ? -13.359 11.790 11.110 1.00 84.19 182 GLN A C 1
ATOM 1439 O O . GLN A 1 182 ? -14.490 12.246 11.261 1.00 84.19 182 GLN A O 1
ATOM 1444 N N . GLN A 1 183 ? -13.035 10.562 11.525 1.00 85.44 183 GLN A N 1
ATOM 1445 C CA . GLN A 1 183 ? -13.951 9.734 12.306 1.00 85.44 183 GLN A CA 1
ATOM 1446 C C . GLN A 1 183 ? -14.054 10.240 13.747 1.00 85.44 183 GLN A C 1
ATOM 1448 O O . GLN A 1 183 ? -13.128 10.861 14.262 1.00 85.44 183 GLN A O 1
ATOM 1453 N N . ASN A 1 184 ? -15.165 9.935 14.418 1.00 83.81 184 ASN A N 1
ATOM 1454 C CA . ASN A 1 184 ? -15.359 10.243 15.832 1.00 83.81 184 ASN A CA 1
ATOM 1455 C C . ASN A 1 184 ? -15.746 8.963 16.606 1.00 83.81 184 ASN A C 1
ATOM 1457 O O . ASN A 1 184 ? -16.904 8.548 16.521 1.00 83.81 184 ASN A O 1
ATOM 1461 N N . PRO A 1 185 ? -14.810 8.321 17.335 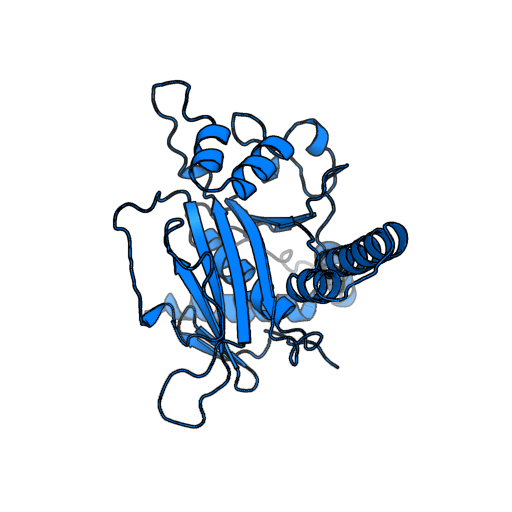1.00 87.31 185 PRO A N 1
ATOM 1462 C CA . PRO A 1 185 ? -13.414 8.724 17.528 1.00 87.31 185 PRO A CA 1
ATOM 1463 C C . PRO A 1 185 ? -12.530 8.465 16.287 1.00 87.31 185 PRO A C 1
ATOM 1465 O O . PRO A 1 185 ? -12.831 7.565 15.496 1.00 87.31 185 PRO A O 1
ATOM 1468 N N . PRO A 1 186 ? -11.416 9.205 16.128 1.00 86.56 186 PRO A N 1
ATOM 1469 C CA . PRO A 1 186 ? -10.422 8.951 15.088 1.00 86.56 186 PRO A CA 1
ATOM 1470 C C . PRO A 1 186 ? -9.904 7.509 15.086 1.00 86.56 186 PRO A C 1
ATOM 1472 O O . PRO A 1 186 ? -9.686 6.901 16.136 1.00 86.56 186 PRO A O 1
ATOM 1475 N N . ARG A 1 187 ? -9.706 6.950 13.888 1.00 86.56 187 ARG A N 1
ATOM 1476 C CA . ARG A 1 187 ? -9.377 5.529 13.689 1.00 86.56 187 ARG A CA 1
ATOM 1477 C C . ARG A 1 187 ? -7.910 5.331 13.367 1.00 86.56 187 ARG A C 1
ATOM 1479 O O . ARG A 1 187 ? -7.387 5.987 12.482 1.00 86.56 187 ARG A O 1
ATOM 1486 N N . THR A 1 188 ? -7.239 4.386 14.017 1.00 89.25 188 THR A N 1
ATOM 1487 C CA . THR A 1 188 ? -5.867 4.017 13.625 1.00 89.25 188 THR A CA 1
ATOM 1488 C C . THR A 1 188 ? -5.863 3.307 12.267 1.00 89.25 188 THR A C 1
ATOM 1490 O O . THR A 1 188 ? -6.845 2.659 11.909 1.00 89.25 188 THR A O 1
ATOM 1493 N N . VAL A 1 189 ? -4.775 3.424 11.496 1.00 90.31 189 VAL A N 1
ATOM 1494 C CA . VAL A 1 189 ? -4.653 2.752 10.190 1.00 90.31 189 VAL A CA 1
ATOM 1495 C C . VAL A 1 189 ? -3.443 1.823 10.192 1.00 90.31 189 VAL A C 1
ATOM 1497 O O . VAL A 1 189 ? -2.305 2.247 10.419 1.00 90.31 189 VAL A O 1
ATOM 1500 N N . LEU A 1 190 ? -3.703 0.554 9.891 1.00 92.38 190 LEU A N 1
ATOM 1501 C CA . LEU A 1 190 ? -2.720 -0.476 9.606 1.00 92.38 190 LEU A CA 1
ATOM 1502 C C . LEU A 1 190 ? -2.598 -0.619 8.089 1.00 92.38 190 LEU A C 1
ATOM 1504 O O . LEU A 1 190 ? -3.490 -1.132 7.421 1.00 92.38 190 LEU A O 1
ATOM 1508 N N . THR A 1 191 ? -1.490 -0.148 7.528 1.00 93.75 191 THR A N 1
ATOM 1509 C CA . THR A 1 191 ? -1.193 -0.342 6.108 1.00 93.75 191 THR A CA 1
ATOM 1510 C C . THR A 1 191 ? -0.427 -1.640 5.918 1.00 93.75 191 THR A C 1
ATOM 1512 O O . THR A 1 191 ? 0.588 -1.847 6.577 1.00 93.75 191 THR A O 1
ATOM 1515 N N . ILE A 1 192 ? -0.872 -2.489 4.998 1.00 93.81 192 ILE A N 1
ATOM 1516 C CA . ILE A 1 192 ? -0.223 -3.751 4.647 1.00 93.81 192 ILE A CA 1
ATOM 1517 C C . ILE A 1 192 ? 0.124 -3.725 3.160 1.00 93.81 192 ILE A C 1
ATOM 1519 O O . ILE A 1 192 ? -0.643 -3.231 2.336 1.00 93.81 192 ILE A O 1
ATOM 1523 N N . ALA A 1 193 ? 1.294 -4.241 2.811 1.00 93.69 193 ALA A N 1
ATOM 1524 C CA . ALA A 1 193 ? 1.742 -4.367 1.437 1.00 93.69 193 ALA A CA 1
ATOM 1525 C C . ALA A 1 193 ? 2.394 -5.732 1.204 1.00 93.69 193 ALA A C 1
ATOM 1527 O O . ALA A 1 193 ? 3.142 -6.238 2.047 1.00 93.69 193 ALA A O 1
ATOM 1528 N N . GLU A 1 194 ? 2.153 -6.295 0.024 1.00 90.31 194 GLU A N 1
ATOM 1529 C CA . GLU A 1 194 ? 2.871 -7.464 -0.476 1.00 90.31 194 GLU A CA 1
ATOM 1530 C C . GLU A 1 194 ? 3.999 -6.999 -1.413 1.00 90.31 194 GLU A C 1
ATOM 1532 O O . GLU A 1 194 ? 3.741 -6.415 -2.473 1.00 90.31 194 GLU A O 1
ATOM 1537 N N . PRO A 1 195 ? 5.280 -7.216 -1.068 1.00 88.12 195 PRO A N 1
ATOM 1538 C CA . PRO A 1 195 ? 6.367 -6.958 -1.997 1.00 88.12 195 PRO A CA 1
ATOM 1539 C C . PRO A 1 195 ? 6.286 -7.939 -3.169 1.00 88.12 195 PRO A C 1
ATOM 1541 O O . PRO A 1 195 ? 6.505 -9.135 -3.000 1.00 88.12 195 PRO A O 1
ATOM 1544 N N . SER A 1 196 ? 6.044 -7.427 -4.373 1.00 83.94 196 SER A N 1
ATOM 1545 C CA . SER A 1 196 ? 5.922 -8.242 -5.582 1.00 83.94 196 SER A CA 1
ATOM 1546 C C . SER A 1 196 ? 6.938 -7.850 -6.658 1.00 83.94 196 SER A C 1
ATOM 1548 O O . SER A 1 196 ? 7.504 -6.753 -6.672 1.00 83.94 196 SER A O 1
ATOM 1550 N N . VAL A 1 197 ? 7.216 -8.793 -7.562 1.00 78.62 197 VAL A N 1
ATOM 1551 C CA . VAL A 1 197 ? 8.089 -8.572 -8.724 1.00 78.62 197 VAL A CA 1
ATOM 1552 C C . VAL A 1 197 ? 7.388 -7.649 -9.719 1.00 78.62 197 VAL A C 1
ATOM 1554 O O . VAL A 1 197 ? 6.196 -7.799 -9.984 1.00 78.62 197 VAL A O 1
ATOM 1557 N N . LEU A 1 198 ? 8.135 -6.722 -10.324 1.00 73.38 198 LEU A N 1
ATOM 1558 C CA . LEU A 1 198 ? 7.599 -5.823 -11.344 1.00 73.38 198 LEU A CA 1
ATOM 1559 C C . LEU A 1 198 ? 7.024 -6.632 -12.519 1.00 73.38 198 LEU A C 1
ATOM 1561 O O . LEU A 1 198 ? 7.747 -7.368 -13.193 1.00 73.38 198 LEU A O 1
ATOM 1565 N N . ARG A 1 199 ? 5.720 -6.470 -12.783 1.00 67.56 199 ARG A N 1
ATOM 1566 C CA . ARG A 1 199 ? 4.963 -7.250 -13.779 1.00 67.56 199 ARG A CA 1
ATOM 1567 C C . ARG A 1 199 ? 5.614 -7.254 -15.160 1.00 67.56 199 ARG A C 1
ATOM 1569 O O . ARG A 1 199 ? 5.787 -8.314 -15.743 1.00 67.56 199 ARG A O 1
ATOM 1576 N N . GLU A 1 200 ? 6.040 -6.097 -15.655 1.00 64.62 200 GLU A N 1
ATOM 1577 C CA . GLU A 1 200 ? 6.732 -6.010 -16.945 1.00 64.62 200 GLU A CA 1
ATOM 1578 C C . GLU A 1 200 ? 8.095 -6.699 -16.946 1.00 64.62 200 GLU A C 1
ATOM 1580 O O . GLU A 1 200 ? 8.499 -7.231 -17.973 1.00 64.62 200 GLU A O 1
ATOM 1585 N N . GLU A 1 201 ? 8.828 -6.686 -15.828 1.00 66.19 201 GLU A N 1
ATOM 1586 C CA . GLU A 1 201 ? 10.090 -7.420 -15.762 1.00 66.19 201 GLU A CA 1
ATOM 1587 C C . GLU A 1 201 ? 9.804 -8.921 -15.827 1.00 66.19 201 GLU A C 1
ATOM 1589 O O . GLU A 1 201 ? 10.468 -9.610 -16.588 1.00 66.19 201 GLU A O 1
ATOM 1594 N N . LYS A 1 202 ? 8.760 -9.406 -15.139 1.00 64.94 202 LYS A N 1
ATOM 1595 C CA . LYS A 1 202 ? 8.286 -10.795 -15.238 1.00 64.94 202 LYS A CA 1
ATOM 1596 C C . LYS A 1 202 ? 7.840 -11.147 -16.661 1.00 64.94 202 LYS A C 1
ATOM 1598 O O . LYS A 1 202 ? 8.272 -12.162 -17.192 1.00 64.94 202 LYS A O 1
ATOM 1603 N N . GLU A 1 203 ? 7.030 -10.308 -17.303 1.00 71.31 203 GLU A N 1
ATOM 1604 C CA . GLU A 1 203 ? 6.553 -10.530 -18.674 1.00 71.31 203 GLU A CA 1
ATOM 1605 C C . GLU A 1 203 ? 7.700 -10.475 -19.696 1.00 71.31 203 GLU A C 1
ATOM 1607 O O . GLU A 1 203 ? 7.786 -11.325 -20.580 1.00 71.31 203 GLU A O 1
ATOM 1612 N N . ARG A 1 204 ? 8.628 -9.518 -19.570 1.00 67.69 204 ARG A N 1
ATOM 1613 C CA . ARG A 1 204 ? 9.824 -9.427 -20.422 1.00 67.69 204 ARG A CA 1
ATOM 1614 C C . ARG A 1 204 ? 10.737 -10.628 -20.213 1.00 67.69 204 ARG A C 1
ATOM 1616 O O . ARG A 1 204 ? 11.218 -11.191 -21.192 1.00 67.69 204 ARG A O 1
ATOM 1623 N N . PHE A 1 205 ? 10.931 -11.023 -18.959 1.00 67.31 205 PHE A N 1
ATOM 1624 C CA . PHE A 1 205 ? 11.704 -12.195 -18.580 1.00 67.31 205 PHE A CA 1
ATOM 1625 C C . PHE A 1 205 ? 11.101 -13.472 -19.188 1.00 67.31 205 PHE A C 1
ATOM 1627 O O . PHE A 1 205 ? 11.826 -14.267 -19.782 1.00 67.31 205 PHE A O 1
ATOM 1634 N N . GLN A 1 206 ? 9.771 -13.616 -19.154 1.00 72.12 206 GLN A N 1
ATOM 1635 C CA . GLN A 1 206 ? 9.037 -14.731 -19.766 1.00 72.12 206 GLN A CA 1
ATOM 1636 C C . GLN A 1 206 ? 9.066 -14.727 -21.306 1.00 72.12 206 GLN A C 1
ATOM 1638 O O . GLN A 1 206 ? 9.080 -15.794 -21.917 1.00 72.12 206 GLN A O 1
ATOM 1643 N N . ARG A 1 207 ? 9.086 -13.554 -21.957 1.00 77.31 207 ARG A N 1
ATOM 1644 C CA . ARG A 1 207 ? 9.124 -13.432 -23.430 1.00 77.31 207 ARG A CA 1
ATOM 1645 C C . ARG A 1 207 ? 10.484 -13.786 -24.036 1.00 77.31 207 ARG A C 1
ATOM 1647 O O . ARG A 1 207 ? 10.539 -14.186 -25.198 1.00 77.31 207 ARG A O 1
ATOM 1654 N N . THR A 1 208 ? 11.580 -13.660 -23.288 1.00 74.56 208 THR A N 1
ATOM 1655 C CA . THR A 1 208 ? 12.894 -14.147 -23.734 1.00 74.56 208 THR A CA 1
ATOM 1656 C C . THR A 1 208 ? 12.926 -15.676 -23.719 1.00 74.56 208 THR A C 1
ATOM 1658 O O . THR A 1 208 ? 13.095 -16.290 -22.670 1.00 74.56 208 THR A O 1
ATOM 1661 N N . GLN A 1 209 ? 12.759 -16.305 -24.887 1.00 56.31 209 GLN A N 1
ATOM 1662 C CA . GLN A 1 209 ? 12.849 -17.760 -25.023 1.00 56.31 209 GLN A CA 1
ATOM 1663 C C . GLN A 1 209 ? 14.253 -18.278 -24.658 1.00 56.31 209 GLN A C 1
ATOM 1665 O O . GLN A 1 209 ? 15.255 -17.714 -25.094 1.00 56.31 209 GLN A O 1
ATOM 1670 N N . ARG A 1 210 ? 14.284 -19.406 -23.928 1.00 66.75 210 ARG A N 1
ATOM 1671 C CA . ARG A 1 210 ? 15.459 -20.153 -23.422 1.00 66.75 210 ARG A CA 1
ATOM 1672 C C . ARG A 1 210 ? 16.137 -19.559 -22.184 1.00 66.75 210 ARG A C 1
ATOM 1674 O O . ARG A 1 210 ? 17.314 -19.217 -22.219 1.00 66.75 210 ARG A O 1
ATOM 1681 N N . ARG A 1 211 ? 15.405 -19.515 -21.070 1.00 76.06 211 ARG A N 1
ATOM 1682 C CA . ARG A 1 211 ? 15.998 -19.348 -19.737 1.00 76.06 211 ARG A CA 1
ATOM 1683 C C . ARG A 1 211 ? 15.992 -20.661 -18.981 1.00 76.06 211 ARG A C 1
ATOM 1685 O O . ARG A 1 211 ? 15.043 -21.439 -19.069 1.00 76.06 211 ARG A O 1
ATOM 1692 N N . THR A 1 212 ? 17.066 -20.901 -18.251 1.00 84.69 212 THR A N 1
ATOM 1693 C CA . THR A 1 212 ? 17.154 -22.013 -17.313 1.00 84.69 212 THR A CA 1
ATOM 1694 C C . THR A 1 212 ? 16.275 -21.735 -16.085 1.00 84.69 212 THR A C 1
ATOM 1696 O O . THR A 1 212 ? 16.007 -20.573 -15.749 1.00 84.69 212 THR A O 1
ATOM 1699 N N . PRO A 1 213 ? 15.835 -22.781 -15.364 1.00 82.19 213 PRO A N 1
ATOM 1700 C CA . PRO A 1 213 ? 15.157 -22.606 -14.080 1.00 82.19 213 PRO A CA 1
ATOM 1701 C C . PRO A 1 213 ? 15.972 -21.768 -13.079 1.00 82.19 213 PRO A C 1
ATOM 1703 O O . PRO A 1 213 ? 15.396 -20.966 -12.349 1.00 82.19 213 PRO A O 1
ATOM 1706 N N . GLY A 1 214 ? 17.307 -21.888 -13.099 1.00 86.00 214 GLY A N 1
ATOM 1707 C CA . GLY A 1 214 ? 18.211 -21.120 -12.235 1.00 86.00 214 GLY A CA 1
ATOM 1708 C C . GLY A 1 214 ? 18.179 -19.613 -12.503 1.00 86.00 214 GLY A C 1
ATOM 1709 O O . GLY A 1 214 ? 17.987 -18.838 -11.572 1.00 86.00 214 GLY A O 1
ATOM 1710 N N . GLU A 1 215 ? 18.260 -19.191 -13.770 1.00 85.38 215 GLU A N 1
ATOM 1711 C CA . GLU A 1 215 ? 18.148 -17.766 -14.142 1.00 85.38 215 GLU A CA 1
ATOM 1712 C C . GLU A 1 215 ? 16.789 -17.174 -13.741 1.00 85.38 215 GLU A C 1
ATOM 1714 O O . GLU A 1 215 ? 16.689 -16.000 -13.387 1.00 85.38 215 GLU A O 1
ATOM 1719 N N . THR A 1 216 ? 15.731 -17.990 -13.803 1.00 82.25 216 THR A N 1
ATOM 1720 C CA . THR A 1 216 ? 14.381 -17.578 -13.391 1.00 82.25 216 THR A CA 1
ATOM 1721 C C . THR A 1 216 ? 14.320 -17.320 -11.895 1.00 82.25 216 THR A C 1
ATOM 1723 O O . THR A 1 216 ? 13.785 -16.295 -11.474 1.00 82.25 216 THR A O 1
ATOM 1726 N N . LEU A 1 217 ? 14.898 -18.218 -11.098 1.00 83.00 217 LEU A N 1
ATOM 1727 C CA . LEU A 1 217 ? 14.949 -18.073 -9.650 1.00 83.00 217 LEU A CA 1
ATOM 1728 C C . LEU A 1 217 ? 15.773 -16.843 -9.238 1.00 83.00 217 LEU A C 1
ATOM 1730 O O . LEU A 1 217 ? 15.278 -16.015 -8.478 1.00 83.00 217 LEU A O 1
ATOM 1734 N N . GLU A 1 218 ? 16.969 -16.663 -9.805 1.00 87.62 218 GLU A N 1
ATOM 1735 C CA . GLU A 1 218 ? 17.853 -15.526 -9.502 1.00 87.62 218 GLU A CA 1
ATOM 1736 C C . GLU A 1 218 ? 17.193 -14.174 -9.819 1.00 87.62 218 GLU A C 1
ATOM 1738 O O . GLU A 1 218 ? 17.281 -13.210 -9.044 1.00 87.62 218 GLU A O 1
ATOM 1743 N N . PHE A 1 219 ? 16.491 -14.098 -10.952 1.00 85.94 219 PHE A N 1
ATOM 1744 C CA . PHE A 1 219 ? 15.735 -12.912 -11.329 1.00 85.94 219 PHE A CA 1
ATOM 1745 C C . PHE A 1 219 ? 14.617 -12.612 -10.319 1.00 85.94 219 PHE A C 1
ATOM 1747 O O . PHE A 1 219 ? 14.519 -11.483 -9.828 1.00 85.94 219 PHE A O 1
ATOM 1754 N N . LEU A 1 220 ? 13.805 -13.617 -9.965 1.00 83.50 220 LEU A N 1
ATOM 1755 C CA . LEU A 1 220 ? 12.718 -13.456 -8.997 1.00 83.50 220 LEU A CA 1
ATOM 1756 C C . LEU A 1 220 ? 13.246 -13.024 -7.624 1.00 83.50 220 LEU A C 1
ATOM 1758 O O . LEU A 1 220 ? 12.705 -12.090 -7.031 1.00 83.50 220 LEU A O 1
ATOM 1762 N N . GLU A 1 221 ? 14.329 -13.635 -7.144 1.00 87.50 221 GLU A N 1
ATOM 1763 C CA . GLU A 1 221 ? 14.972 -13.280 -5.876 1.00 87.50 221 GLU A CA 1
ATOM 1764 C C . GLU A 1 221 ? 15.489 -11.839 -5.878 1.00 87.50 221 GLU A C 1
ATOM 1766 O O . GLU A 1 221 ? 15.260 -11.082 -4.927 1.00 87.50 221 GLU A O 1
ATOM 1771 N N . THR A 1 222 ? 16.147 -11.424 -6.962 1.00 88.19 222 THR A N 1
ATOM 1772 C CA . THR A 1 222 ? 16.690 -10.069 -7.100 1.00 88.19 222 THR A CA 1
ATOM 1773 C C . THR A 1 222 ? 15.578 -9.024 -7.132 1.00 88.19 222 THR A C 1
ATOM 1775 O O . THR A 1 222 ? 15.659 -8.016 -6.418 1.00 88.19 222 THR A O 1
ATOM 1778 N N . SER A 1 223 ? 14.523 -9.250 -7.918 1.00 85.19 223 SER A N 1
ATOM 1779 C CA . SER A 1 223 ? 13.395 -8.320 -7.999 1.00 85.19 223 SER A CA 1
ATOM 1780 C C . SER A 1 223 ? 12.609 -8.274 -6.687 1.00 85.19 223 SER A C 1
ATOM 1782 O O . SER A 1 223 ? 12.285 -7.182 -6.214 1.00 85.19 223 SER A O 1
ATOM 1784 N N . LEU A 1 224 ? 12.403 -9.412 -6.019 1.00 88.06 224 LEU A N 1
ATOM 1785 C CA . LEU A 1 224 ? 11.764 -9.451 -4.704 1.00 88.06 224 LEU A CA 1
ATOM 1786 C C . LEU A 1 224 ? 12.599 -8.720 -3.642 1.00 88.06 224 LEU A C 1
ATOM 1788 O O . LEU A 1 224 ? 12.060 -7.969 -2.830 1.00 88.06 224 LEU A O 1
ATOM 1792 N N . LYS A 1 225 ? 13.928 -8.866 -3.661 1.00 90.81 225 LYS A N 1
ATOM 1793 C CA . LYS A 1 225 ? 14.835 -8.134 -2.763 1.00 90.81 225 LYS A CA 1
ATOM 1794 C C . LYS A 1 225 ? 14.730 -6.620 -2.954 1.00 90.81 225 LYS A C 1
ATOM 1796 O O . LYS A 1 225 ? 14.775 -5.878 -1.972 1.00 90.81 225 LYS A O 1
ATOM 1801 N N . ARG A 1 226 ? 14.568 -6.146 -4.195 1.00 89.19 226 ARG A N 1
ATOM 1802 C CA . ARG A 1 226 ? 14.329 -4.722 -4.490 1.00 89.19 226 ARG A CA 1
ATOM 1803 C C . ARG A 1 226 ? 12.971 -4.258 -3.961 1.00 89.19 226 ARG A C 1
ATOM 1805 O O . ARG A 1 226 ? 12.922 -3.222 -3.303 1.00 89.19 226 ARG A O 1
ATOM 1812 N N . ALA A 1 227 ? 11.910 -5.036 -4.178 1.00 89.81 227 ALA A N 1
ATOM 1813 C CA . ALA A 1 227 ? 10.571 -4.726 -3.674 1.00 89.81 227 ALA A CA 1
ATOM 1814 C C . ALA A 1 227 ? 10.529 -4.662 -2.135 1.00 89.81 227 ALA A C 1
ATOM 1816 O O . ALA A 1 227 ? 9.981 -3.722 -1.566 1.00 89.81 227 ALA A O 1
ATOM 1817 N N . LYS A 1 228 ? 11.192 -5.599 -1.445 1.00 91.69 228 LYS A N 1
ATOM 1818 C CA . LYS A 1 228 ? 11.331 -5.577 0.022 1.00 91.69 228 LYS A CA 1
ATOM 1819 C C . LYS A 1 228 ? 12.039 -4.309 0.504 1.00 91.69 228 LYS A C 1
ATOM 1821 O O . LYS A 1 228 ? 11.534 -3.622 1.386 1.00 91.69 228 LYS A O 1
ATOM 1826 N N . ARG A 1 229 ? 13.170 -3.950 -0.117 1.00 91.00 229 ARG A N 1
ATOM 1827 C CA . ARG A 1 229 ? 13.920 -2.724 0.218 1.00 91.00 229 ARG A CA 1
ATOM 1828 C C . ARG A 1 229 ? 13.105 -1.453 -0.001 1.00 91.00 229 ARG A C 1
ATOM 1830 O O . ARG A 1 229 ? 13.252 -0.510 0.771 1.00 91.00 229 ARG A O 1
ATOM 1837 N N . PHE A 1 230 ? 12.258 -1.423 -1.031 1.00 89.69 230 PHE A N 1
ATOM 1838 C CA . PHE A 1 230 ? 11.356 -0.301 -1.273 1.00 89.69 230 PHE A CA 1
ATOM 1839 C C . PHE A 1 230 ? 10.460 -0.050 -0.053 1.00 89.69 230 PHE A C 1
ATOM 1841 O O . PHE A 1 230 ? 10.515 1.044 0.506 1.00 89.69 230 PHE A O 1
ATOM 1848 N N . TRP A 1 231 ? 9.737 -1.065 0.426 1.00 91.38 231 TRP A N 1
ATOM 1849 C CA . TRP A 1 231 ? 8.857 -0.940 1.595 1.00 91.38 231 TRP A CA 1
ATOM 1850 C C . TRP A 1 231 ? 9.630 -0.713 2.900 1.00 91.38 231 TRP A C 1
ATOM 1852 O O . TRP A 1 231 ? 9.281 0.162 3.690 1.00 91.38 231 TRP A O 1
ATOM 1862 N N . GLN A 1 232 ? 10.749 -1.409 3.105 1.00 90.50 232 GLN A N 1
ATOM 1863 C CA . GLN A 1 232 ? 11.599 -1.203 4.286 1.00 90.50 232 GLN A CA 1
ATOM 1864 C C . GLN A 1 232 ? 12.127 0.233 4.385 1.00 90.50 232 GLN A C 1
ATOM 1866 O O . GLN A 1 232 ? 12.205 0.784 5.479 1.00 90.50 232 GLN A O 1
ATOM 1871 N N . SER A 1 233 ? 12.422 0.886 3.253 1.00 88.06 233 SER A N 1
ATOM 1872 C CA . SER A 1 233 ? 12.867 2.289 3.238 1.00 88.06 233 SER A CA 1
ATOM 1873 C C . SER A 1 233 ? 11.802 3.299 3.703 1.00 88.06 233 SER A C 1
ATOM 1875 O O . SER A 1 233 ? 12.100 4.484 3.844 1.00 88.06 233 SER A O 1
ATOM 1877 N N . TRP A 1 234 ? 10.567 2.842 3.928 1.00 84.19 234 TRP A N 1
ATOM 1878 C CA . TRP A 1 234 ? 9.457 3.608 4.503 1.00 84.19 234 TRP A CA 1
ATOM 1879 C C . TRP A 1 234 ? 9.193 3.291 5.976 1.00 84.19 234 TRP A C 1
ATOM 1881 O O . TRP A 1 234 ? 8.274 3.849 6.576 1.00 84.19 234 TRP A O 1
ATOM 1891 N N . GLY A 1 235 ? 9.981 2.385 6.553 1.00 88.50 235 GLY A N 1
ATOM 1892 C CA . GLY A 1 235 ? 9.747 1.862 7.891 1.00 88.50 235 GLY A CA 1
ATOM 1893 C C . GLY A 1 235 ? 8.672 0.779 7.938 1.00 88.50 235 GLY A C 1
ATOM 1894 O O . GLY A 1 235 ? 8.161 0.508 9.019 1.00 88.50 235 GLY A O 1
ATOM 1895 N N . PHE A 1 236 ? 8.310 0.162 6.804 1.00 91.75 236 PHE A N 1
ATOM 1896 C CA . PHE A 1 236 ? 7.496 -1.048 6.865 1.00 91.75 236 PHE A CA 1
ATOM 1897 C C . PHE A 1 236 ? 8.307 -2.186 7.495 1.00 91.75 236 PHE A C 1
ATOM 1899 O O . PHE A 1 236 ? 9.470 -2.410 7.143 1.00 91.75 236 PHE A O 1
ATOM 1906 N N . VAL A 1 237 ? 7.666 -2.938 8.383 1.00 90.62 237 VAL A N 1
ATOM 1907 C CA . VAL A 1 237 ? 8.243 -4.069 9.110 1.00 90.62 237 VAL A CA 1
ATOM 1908 C C . VAL A 1 237 ? 7.632 -5.363 8.580 1.00 90.62 237 VAL A C 1
ATOM 1910 O O . VAL A 1 237 ? 6.426 -5.441 8.348 1.00 90.62 237 VAL A O 1
ATOM 1913 N N . LYS A 1 238 ? 8.469 -6.383 8.368 1.00 91.00 238 LYS A N 1
ATOM 1914 C CA . LYS A 1 238 ? 8.015 -7.716 7.953 1.00 91.00 238 LYS A CA 1
ATOM 1915 C C . LYS A 1 238 ? 7.170 -8.345 9.068 1.00 91.00 238 LYS A C 1
ATOM 1917 O O . LYS A 1 238 ? 7.541 -8.244 10.235 1.00 91.00 238 LYS A O 1
ATOM 1922 N N . LEU A 1 239 ? 6.068 -8.996 8.713 1.00 87.25 239 LEU A N 1
ATOM 1923 C CA . LEU A 1 239 ? 5.221 -9.731 9.651 1.00 87.25 239 LEU A CA 1
ATOM 1924 C C . LEU A 1 239 ? 5.698 -11.182 9.778 1.00 87.25 239 LEU A C 1
ATOM 1926 O O . LEU A 1 239 ? 5.395 -12.005 8.917 1.00 87.25 239 LEU A O 1
ATOM 1930 N N . GLY A 1 240 ? 6.470 -11.490 10.819 1.00 84.62 240 GLY A N 1
ATOM 1931 C CA . GLY A 1 240 ? 6.985 -12.836 11.081 1.00 84.62 240 GLY A CA 1
ATOM 1932 C C . GLY A 1 240 ? 7.562 -13.539 9.854 1.00 84.62 240 GLY A C 1
ATOM 1933 O O . GLY A 1 240 ? 8.392 -12.991 9.114 1.00 84.62 240 GLY A O 1
ATOM 1934 N N . ASP A 1 241 ? 7.088 -14.761 9.625 1.00 85.62 241 ASP A N 1
ATOM 1935 C CA . ASP A 1 241 ? 7.501 -15.598 8.498 1.00 85.62 241 ASP A CA 1
ATOM 1936 C C . ASP A 1 241 ? 6.674 -15.384 7.226 1.00 85.62 241 ASP A C 1
ATOM 1938 O O . ASP A 1 241 ? 7.041 -15.911 6.176 1.00 85.62 241 ASP A O 1
ATOM 1942 N N . THR A 1 242 ? 5.648 -14.530 7.275 1.00 88.88 242 THR A N 1
ATOM 1943 C CA . THR A 1 242 ? 4.792 -14.216 6.121 1.00 88.88 242 THR A CA 1
ATOM 1944 C C . THR A 1 242 ? 5.556 -13.475 5.021 1.00 88.88 242 THR A C 1
ATOM 1946 O O . THR A 1 242 ? 6.681 -12.988 5.200 1.00 88.88 242 THR A O 1
ATOM 1949 N N . ILE A 1 243 ? 4.931 -13.339 3.855 1.00 88.62 243 ILE A N 1
ATOM 1950 C CA . ILE A 1 243 ? 5.457 -12.493 2.775 1.00 88.62 243 ILE A CA 1
ATOM 1951 C C . ILE A 1 243 ? 5.122 -11.005 2.959 1.00 88.62 243 ILE A C 1
ATOM 1953 O O . ILE A 1 243 ? 5.694 -10.164 2.260 1.00 88.62 243 ILE A O 1
ATOM 1957 N N . TYR A 1 244 ? 4.242 -10.671 3.905 1.00 90.94 244 TYR A N 1
ATOM 1958 C CA . TYR A 1 244 ? 3.672 -9.340 4.053 1.00 90.94 244 TYR A CA 1
ATOM 1959 C C . TYR A 1 244 ? 4.523 -8.403 4.907 1.00 90.94 244 TYR A C 1
ATOM 1961 O O . TYR A 1 244 ? 5.277 -8.787 5.808 1.00 90.94 244 TYR A O 1
ATOM 1969 N N . PHE A 1 245 ? 4.380 -7.123 4.591 1.00 92.56 245 PHE A N 1
ATOM 1970 C CA . PHE A 1 245 ? 5.001 -6.014 5.288 1.00 92.56 245 PHE A CA 1
ATOM 1971 C C . PHE A 1 245 ? 3.911 -5.074 5.762 1.00 92.56 245 PHE A C 1
ATOM 1973 O O . PHE A 1 245 ? 2.965 -4.802 5.028 1.00 92.56 245 PHE A O 1
ATOM 1980 N N . GLY A 1 246 ? 4.068 -4.536 6.961 1.00 91.12 246 GLY A N 1
ATOM 1981 C CA . GLY A 1 246 ? 3.112 -3.600 7.520 1.00 91.12 246 GLY A CA 1
ATOM 1982 C C . GLY A 1 246 ? 3.757 -2.328 7.964 1.00 91.12 246 GLY A C 1
ATOM 1983 O O . GLY A 1 246 ? 4.952 -2.256 8.245 1.00 91.12 246 GLY A O 1
ATOM 1984 N N . TRP A 1 247 ? 2.916 -1.325 8.064 1.00 90.19 247 TRP A N 1
ATOM 1985 C CA . TRP A 1 247 ? 3.244 -0.033 8.597 1.00 90.19 247 TRP A CA 1
ATOM 1986 C C . TRP A 1 247 ? 2.023 0.478 9.324 1.00 90.19 247 TRP A C 1
ATOM 1988 O O . TRP A 1 247 ? 0.914 0.464 8.794 1.00 90.19 247 TRP A O 1
ATOM 1998 N N . ARG A 1 248 ? 2.226 0.927 10.552 1.00 81.56 248 ARG A N 1
ATOM 1999 C CA . ARG A 1 248 ? 1.141 1.390 11.397 1.00 81.56 248 ARG A CA 1
ATOM 2000 C C . ARG A 1 248 ? 1.439 2.798 11.850 1.00 81.56 248 ARG A C 1
ATOM 2002 O O . ARG A 1 248 ? 2.567 3.101 12.244 1.00 81.56 248 ARG A O 1
ATOM 2009 N N . ARG A 1 249 ? 0.415 3.646 11.826 1.00 70.44 249 ARG A N 1
ATOM 2010 C CA . ARG A 1 249 ? 0.452 4.914 12.547 1.00 70.44 249 ARG A CA 1
ATOM 2011 C C . ARG A 1 249 ? -0.831 5.134 13.325 1.00 70.44 249 ARG A C 1
ATOM 2013 O O . ARG A 1 249 ? -1.914 4.919 12.773 1.00 70.44 249 ARG A O 1
ATOM 2020 N N . PRO A 1 250 ? -0.722 5.592 14.584 1.00 63.56 250 PRO A N 1
ATOM 2021 C CA . PRO A 1 250 ? -1.875 6.156 15.246 1.00 63.56 250 PRO A CA 1
ATOM 2022 C C . PRO A 1 250 ? -2.321 7.371 14.436 1.00 63.56 250 PRO A C 1
ATOM 2024 O O . PRO A 1 250 ? -1.519 8.239 14.078 1.00 63.56 250 PRO A O 1
ATOM 2027 N N . VAL A 1 251 ? -3.610 7.412 14.133 1.00 62.03 251 VAL A N 1
ATOM 2028 C CA . VAL A 1 251 ? -4.263 8.652 13.748 1.00 62.03 251 VAL A CA 1
ATOM 2029 C C . VAL A 1 251 ? -4.505 9.354 15.059 1.00 62.03 251 VAL A C 1
ATOM 2031 O O . VAL A 1 251 ? -5.369 8.943 15.820 1.00 62.03 251 VAL A O 1
ATOM 2034 N N . ILE A 1 252 ? -3.624 10.288 15.393 1.00 51.47 252 ILE A N 1
ATOM 2035 C CA . ILE A 1 252 ? -3.649 10.968 16.685 1.00 51.47 252 ILE A CA 1
ATOM 2036 C C . ILE A 1 252 ? -5.033 11.626 16.838 1.00 51.47 252 ILE A C 1
ATOM 2038 O O . ILE A 1 252 ? -5.327 12.543 16.065 1.00 51.47 252 ILE A O 1
ATOM 2042 N N . PRO A 1 253 ? -5.885 11.168 17.780 1.00 38.75 253 PRO A N 1
ATOM 2043 C CA . PRO A 1 253 ? -7.131 11.834 18.096 1.00 38.75 253 PRO A CA 1
ATOM 2044 C C . PRO A 1 253 ? -6.841 12.981 19.067 1.00 38.75 253 PRO A C 1
ATOM 2046 O O . PRO A 1 253 ? -6.587 12.734 20.241 1.00 38.75 253 PRO A O 1
ATOM 2049 N N . ASP A 1 254 ? -6.921 14.216 18.572 1.00 42.91 254 ASP A N 1
ATOM 2050 C CA . ASP A 1 254 ? -7.257 15.420 19.355 1.00 42.91 254 ASP A CA 1
ATOM 2051 C C . ASP A 1 254 ? -6.270 15.830 20.498 1.00 42.91 254 ASP A C 1
ATOM 2053 O O . ASP A 1 254 ? -5.184 15.265 20.639 1.00 42.91 254 ASP A O 1
ATOM 2057 N N . PRO A 1 255 ? -6.551 16.880 21.293 1.00 37.06 255 PRO A N 1
ATOM 2058 C CA . PRO A 1 255 ? -5.847 18.171 21.393 1.00 37.06 255 PRO A CA 1
ATOM 2059 C C . PRO A 1 255 ? -4.502 18.163 22.163 1.00 37.06 255 PRO A C 1
ATOM 2061 O O . PRO A 1 255 ? -3.950 19.212 22.496 1.00 37.06 255 PRO A O 1
ATOM 2064 N N . ALA A 1 256 ? -3.943 16.990 22.454 1.00 33.66 256 ALA A N 1
ATOM 2065 C CA . ALA A 1 256 ? -2.830 16.784 23.375 1.00 33.66 256 ALA A CA 1
ATOM 2066 C C . ALA A 1 256 ? -1.482 16.524 22.681 1.00 33.66 256 ALA A C 1
ATOM 2068 O O . ALA A 1 256 ? -0.667 15.740 23.163 1.00 33.66 256 ALA A O 1
ATOM 2069 N N . LEU A 1 257 ? -1.148 17.331 21.671 1.00 34.97 257 LEU A N 1
ATOM 2070 C CA . LEU A 1 257 ? 0.231 17.825 21.581 1.00 34.97 257 LEU A CA 1
ATOM 2071 C C . LEU A 1 257 ? 0.406 18.930 22.641 1.00 34.97 257 LEU A C 1
ATOM 2073 O O . LEU A 1 257 ? 0.827 20.048 22.359 1.00 34.97 257 LEU A O 1
ATOM 2077 N N . HIS A 1 258 ? 0.070 18.611 23.896 1.00 38.03 258 HIS A N 1
ATOM 2078 C CA . HIS A 1 258 ? 0.659 19.290 25.029 1.00 38.03 258 HIS A CA 1
ATOM 2079 C C . HIS A 1 258 ? 2.120 18.857 25.025 1.00 38.03 258 HIS A C 1
ATOM 2081 O O . HIS A 1 258 ? 2.519 17.901 25.689 1.00 38.03 258 HIS A O 1
ATOM 2087 N N . LEU A 1 259 ? 2.928 19.604 24.267 1.00 34.16 259 LEU A N 1
ATOM 2088 C CA . LEU A 1 259 ? 4.288 19.885 24.701 1.00 34.16 259 LEU A CA 1
ATOM 2089 C C . LEU A 1 259 ? 4.206 20.123 26.216 1.00 34.16 259 LEU A C 1
ATOM 2091 O O . LEU A 1 259 ? 3.286 20.840 26.641 1.00 34.16 259 LEU A O 1
ATOM 2095 N N . PRO A 1 260 ? 5.076 19.498 27.029 1.00 28.92 260 PRO A N 1
ATOM 2096 C CA . PRO A 1 260 ? 5.046 19.709 28.470 1.00 28.92 260 PRO A CA 1
ATOM 2097 C C . PRO A 1 260 ? 4.927 21.217 28.711 1.00 28.92 260 PRO A C 1
ATOM 2099 O O . PRO A 1 260 ? 5.646 21.971 28.043 1.00 28.92 260 PRO A O 1
ATOM 2102 N N . PRO A 1 261 ? 3.990 21.693 29.562 1.00 35.41 261 PRO A N 1
ATOM 2103 C CA . PRO A 1 261 ? 3.886 23.119 29.815 1.00 35.41 261 PRO A CA 1
ATOM 2104 C C . PRO A 1 261 ? 5.283 23.578 30.198 1.00 35.41 261 PRO A C 1
ATOM 2106 O O . PRO A 1 261 ? 5.895 22.966 31.075 1.00 35.41 261 PRO A O 1
ATOM 2109 N N . VAL A 1 262 ? 5.804 24.580 29.486 1.00 35.78 262 VAL A N 1
ATOM 2110 C CA . VAL A 1 262 ? 7.145 25.123 29.705 1.00 35.78 262 VAL A CA 1
ATOM 2111 C C . VAL A 1 262 ? 7.170 25.701 31.117 1.00 35.78 262 VAL A C 1
ATOM 2113 O O . VAL A 1 262 ? 6.889 26.872 31.354 1.00 35.78 262 VAL A O 1
ATOM 2116 N N . LYS A 1 263 ? 7.431 24.840 32.093 1.00 37.41 263 LYS A N 1
ATOM 2117 C CA . LYS A 1 263 ? 7.683 25.178 33.481 1.00 37.41 263 LYS A CA 1
ATOM 2118 C C . LYS A 1 263 ? 9.143 24.857 33.709 1.00 37.41 263 LYS A C 1
ATOM 2120 O O . LYS A 1 263 ? 9.511 23.718 33.964 1.00 37.41 263 LYS A O 1
ATOM 2125 N N . GLY A 1 264 ? 9.949 25.905 33.581 1.00 45.81 264 GLY A N 1
ATOM 2126 C CA . GLY A 1 264 ? 11.402 25.833 33.640 1.00 45.81 264 GLY A CA 1
ATOM 2127 C C . GLY A 1 264 ? 11.978 25.559 32.260 1.00 45.81 264 GLY A C 1
ATOM 2128 O O . GLY A 1 264 ? 11.706 24.524 31.662 1.00 45.81 264 GLY A O 1
ATOM 2129 N N . GLY A 1 265 ? 12.727 26.532 31.742 1.00 39.41 265 GLY A N 1
ATOM 2130 C CA . GLY A 1 265 ? 13.319 26.500 30.412 1.00 39.41 265 GLY A CA 1
ATOM 2131 C C . GLY A 1 265 ? 14.297 25.345 30.253 1.00 39.41 265 GLY A C 1
ATOM 2132 O O . GLY A 1 265 ? 15.470 25.481 30.587 1.00 39.41 265 GLY A O 1
ATOM 2133 N N . LYS A 1 266 ? 13.810 24.222 29.723 1.00 40.12 266 LYS A N 1
ATOM 2134 C CA . LYS A 1 266 ? 14.684 23.262 29.059 1.00 40.12 266 LYS A CA 1
ATOM 2135 C C . LYS A 1 266 ? 15.226 23.900 27.786 1.00 40.12 266 LYS A C 1
ATOM 2137 O O . LYS A 1 266 ? 14.483 24.544 27.043 1.00 40.12 266 LYS A O 1
ATOM 2142 N N . ASP A 1 267 ? 16.525 23.735 27.582 1.00 49.00 267 ASP A N 1
ATOM 2143 C CA . ASP A 1 267 ? 17.210 24.139 26.362 1.00 49.00 267 ASP A CA 1
ATOM 2144 C C . ASP A 1 267 ? 16.667 23.332 25.169 1.00 49.00 267 ASP A C 1
ATOM 2146 O O . ASP A 1 267 ? 16.350 22.146 25.277 1.00 49.00 267 ASP A O 1
ATOM 2150 N N . TRP A 1 268 ? 16.560 23.996 24.021 1.00 40.84 268 TRP A N 1
ATOM 2151 C CA . TRP A 1 268 ? 16.050 23.487 22.746 1.00 40.84 268 TRP A CA 1
ATOM 2152 C C . TRP A 1 268 ? 16.702 22.163 22.322 1.00 40.84 268 TRP A C 1
ATOM 2154 O O . TRP A 1 268 ? 16.052 21.294 21.741 1.00 40.84 268 TRP A O 1
ATOM 2164 N N . ASN A 1 269 ? 17.974 21.986 22.676 1.00 44.56 269 ASN A N 1
ATOM 2165 C CA . ASN A 1 269 ? 18.748 20.789 22.366 1.00 44.56 269 ASN A CA 1
ATOM 2166 C C . ASN A 1 269 ? 18.233 19.530 23.088 1.00 44.56 269 ASN A C 1
ATOM 2168 O O . ASN A 1 269 ? 18.332 18.434 22.542 1.00 44.56 269 ASN A O 1
ATOM 2172 N N . GLU A 1 270 ? 17.629 19.669 24.273 1.00 45.41 270 GLU A N 1
ATOM 2173 C CA . GLU A 1 270 ? 17.037 18.537 25.001 1.00 45.41 270 GLU A CA 1
ATOM 2174 C C . GLU A 1 270 ? 15.681 18.129 24.405 1.00 45.41 270 GLU A C 1
ATOM 2176 O O . GLU A 1 270 ? 15.395 16.942 24.269 1.00 45.41 270 GLU A O 1
ATOM 2181 N N . MET A 1 271 ? 14.869 19.100 23.967 1.00 42.16 271 MET A N 1
ATOM 2182 C CA . MET A 1 271 ? 13.594 18.826 23.283 1.00 42.16 271 MET A CA 1
ATOM 2183 C C . MET A 1 271 ? 13.794 18.175 21.909 1.00 42.16 271 MET A C 1
ATOM 2185 O O . MET A 1 271 ? 12.996 17.329 21.505 1.00 42.16 271 MET A O 1
ATOM 2189 N N . ALA A 1 272 ? 14.851 18.556 21.188 1.00 41.81 272 ALA A N 1
ATOM 2190 C CA . ALA A 1 272 ? 15.191 17.959 19.900 1.00 41.81 272 ALA A CA 1
ATOM 2191 C C . ALA A 1 272 ? 15.545 16.467 20.032 1.00 41.81 272 ALA A C 1
ATOM 2193 O O . ALA A 1 2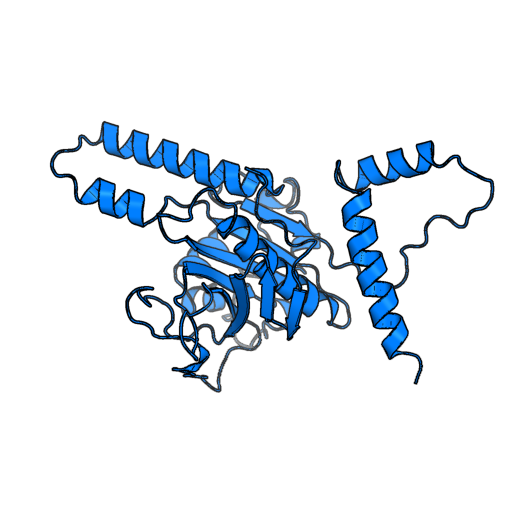72 ? 15.097 15.667 19.212 1.00 41.81 272 ALA A O 1
ATOM 2194 N N . ALA A 1 273 ? 16.260 16.082 21.095 1.00 45.00 273 ALA A N 1
ATOM 2195 C CA . ALA A 1 273 ? 16.608 14.690 21.374 1.00 45.00 273 ALA A CA 1
ATOM 2196 C C . ALA A 1 273 ? 15.371 13.830 21.698 1.00 45.00 273 ALA A C 1
ATOM 2198 O O . ALA A 1 273 ? 15.226 12.733 21.159 1.00 45.00 273 ALA A O 1
ATOM 2199 N N . ASP A 1 274 ? 14.432 14.346 22.499 1.00 42.31 274 ASP A N 1
ATOM 2200 C CA . ASP A 1 274 ? 13.177 13.648 22.823 1.00 42.31 274 ASP A CA 1
ATOM 2201 C C . ASP A 1 274 ? 12.306 13.421 21.568 1.00 42.31 274 ASP A C 1
ATOM 2203 O O . ASP A 1 274 ? 11.706 12.359 21.384 1.00 42.31 274 ASP A O 1
ATOM 2207 N N . LEU A 1 275 ? 12.274 14.393 20.650 1.00 38.69 275 LEU A N 1
ATOM 2208 C CA . LEU A 1 275 ? 11.552 14.285 19.378 1.00 38.69 275 LEU A CA 1
ATOM 2209 C C . LEU A 1 275 ? 12.260 13.370 18.368 1.00 38.69 275 LEU A C 1
ATOM 2211 O O . LEU A 1 275 ? 11.597 12.688 17.586 1.00 38.69 275 LEU A O 1
ATOM 2215 N N . GLU A 1 276 ? 13.588 13.314 18.386 1.00 39.31 276 GLU A N 1
ATOM 2216 C CA . GLU A 1 276 ? 14.374 12.375 17.585 1.00 39.31 276 GLU A CA 1
ATOM 2217 C C . GLU A 1 276 ? 14.152 10.920 18.036 1.00 39.31 276 GLU A C 1
ATOM 2219 O O . GLU A 1 276 ? 14.022 10.035 17.186 1.00 39.31 276 GLU A O 1
ATOM 2224 N N . ILE A 1 277 ? 13.989 10.691 19.346 1.00 41.50 277 ILE A N 1
ATOM 2225 C CA . ILE A 1 277 ? 13.644 9.389 19.944 1.00 41.50 277 ILE A CA 1
ATOM 2226 C C . ILE A 1 277 ? 12.231 8.938 19.540 1.00 41.50 277 ILE A C 1
ATOM 2228 O O . ILE A 1 277 ? 12.032 7.766 19.221 1.00 41.50 277 ILE A O 1
ATOM 2232 N N . ILE A 1 278 ? 11.250 9.849 19.508 1.00 38.09 278 ILE A N 1
ATOM 2233 C CA . ILE A 1 278 ? 9.851 9.518 19.175 1.00 38.09 278 ILE A CA 1
ATOM 2234 C C . ILE A 1 278 ? 9.640 9.365 17.658 1.00 38.09 278 ILE A C 1
ATOM 2236 O O . ILE A 1 278 ? 8.859 8.517 17.220 1.00 38.09 278 ILE A O 1
ATOM 2240 N N . PHE A 1 279 ? 10.312 10.180 16.836 1.00 40.34 279 PHE A N 1
ATOM 2241 C CA . PHE A 1 279 ? 9.986 10.321 15.411 1.00 40.34 279 PHE A CA 1
ATOM 2242 C C . PHE A 1 279 ? 11.073 9.866 14.433 1.00 40.34 279 PHE A C 1
ATOM 2244 O O . PHE A 1 279 ? 10.803 9.875 13.228 1.00 40.34 279 PHE A O 1
ATOM 2251 N N . GLY A 1 280 ? 12.249 9.452 14.920 1.00 34.94 280 GLY A N 1
ATOM 2252 C CA . GLY A 1 280 ? 13.341 8.877 14.134 1.00 34.94 280 GLY A CA 1
ATOM 2253 C C . GLY A 1 280 ? 13.796 9.767 12.974 1.00 34.94 280 GLY A C 1
ATOM 2254 O O . GLY A 1 280 ? 13.260 9.674 11.871 1.00 34.94 280 GLY A O 1
ATOM 2255 N N . GLY A 1 281 ? 14.794 10.625 13.208 1.00 35.88 281 GLY A N 1
ATOM 2256 C CA . GLY A 1 281 ? 15.607 11.308 12.182 1.00 35.88 281 GLY A CA 1
ATOM 2257 C C . GLY A 1 281 ? 14.913 12.285 11.211 1.00 35.88 281 GLY A C 1
ATOM 2258 O O . GLY A 1 281 ? 15.594 12.979 10.465 1.00 35.88 281 GLY A O 1
ATOM 2259 N N . GLU A 1 282 ? 13.581 12.385 11.200 1.00 45.12 282 GLU A N 1
ATOM 2260 C CA . GLU A 1 282 ? 12.814 13.293 10.324 1.00 45.12 282 GLU A CA 1
ATOM 2261 C C . GLU A 1 282 ? 11.760 14.113 11.103 1.00 45.12 282 GLU A C 1
ATOM 2263 O O . GLU A 1 282 ? 10.685 14.429 10.584 1.00 45.12 282 GLU A O 1
ATOM 2268 N N . ALA A 1 283 ? 12.036 14.442 12.368 1.00 40.94 283 ALA A N 1
ATOM 2269 C CA . ALA A 1 283 ? 11.070 15.064 13.277 1.00 40.94 283 ALA A CA 1
ATOM 2270 C C . ALA A 1 283 ? 10.679 16.502 12.871 1.00 40.94 283 ALA A C 1
ATOM 2272 O O . ALA A 1 283 ? 9.498 16.844 12.842 1.00 40.94 283 ALA A O 1
ATOM 2273 N N . GLU A 1 284 ? 11.648 17.334 12.486 1.00 39.56 284 GLU A N 1
ATOM 2274 C CA . GLU A 1 284 ? 11.452 18.786 12.344 1.00 39.56 284 GLU A CA 1
ATOM 2275 C C . GLU A 1 284 ? 10.624 19.174 11.101 1.00 39.56 284 GLU A C 1
ATOM 2277 O O . GLU A 1 284 ? 9.686 19.971 11.170 1.00 39.56 284 GLU A O 1
ATOM 2282 N N . ALA A 1 285 ? 10.887 18.536 9.956 1.00 46.56 285 ALA A N 1
ATOM 2283 C CA . ALA A 1 285 ? 10.146 18.794 8.718 1.00 46.56 285 ALA A CA 1
ATOM 2284 C C . ALA A 1 285 ? 8.716 18.224 8.751 1.00 46.56 285 ALA A C 1
ATOM 2286 O O . ALA A 1 285 ? 7.807 18.783 8.135 1.00 46.56 285 ALA A O 1
ATOM 2287 N N . ARG A 1 286 ? 8.505 17.120 9.481 1.00 46.47 286 ARG A N 1
ATOM 2288 C CA . ARG A 1 286 ? 7.181 16.510 9.667 1.00 46.47 286 ARG A CA 1
ATOM 2289 C C . ARG A 1 286 ? 6.349 17.299 10.678 1.00 46.47 286 ARG A C 1
ATOM 2291 O O . ARG A 1 286 ? 5.161 17.488 10.447 1.00 46.47 286 ARG A O 1
ATOM 2298 N N . HIS A 1 287 ? 6.975 17.840 11.721 1.00 41.31 287 HIS A N 1
ATOM 2299 C CA . HIS A 1 287 ? 6.340 18.760 12.664 1.00 41.31 287 HIS A CA 1
ATOM 2300 C C . HIS A 1 287 ? 5.812 20.029 11.969 1.00 41.31 287 HIS A C 1
ATOM 2302 O O . HIS A 1 287 ? 4.657 20.405 12.168 1.00 41.31 287 HIS A O 1
ATOM 2308 N N . ASN A 1 288 ? 6.596 20.632 11.068 1.00 48.47 288 ASN A N 1
ATOM 2309 C CA . ASN A 1 288 ? 6.165 21.821 10.322 1.00 48.47 288 ASN A CA 1
ATOM 2310 C C . ASN A 1 288 ? 4.978 21.551 9.380 1.00 48.47 288 ASN A C 1
ATOM 2312 O O . ASN A 1 288 ? 4.108 22.407 9.231 1.00 48.47 288 ASN A O 1
ATOM 2316 N N . PHE A 1 289 ? 4.905 20.356 8.782 1.00 48.00 289 PHE A N 1
ATOM 2317 C CA . PHE A 1 289 ? 3.765 19.949 7.955 1.00 48.00 289 PHE A CA 1
ATOM 2318 C C . PHE A 1 289 ? 2.466 19.877 8.771 1.00 48.00 289 PHE A C 1
ATOM 2320 O O . PHE A 1 289 ? 1.461 20.453 8.361 1.00 48.00 289 PHE A O 1
ATOM 2327 N N . TYR A 1 290 ? 2.482 19.231 9.942 1.00 44.91 290 TYR A N 1
ATOM 2328 C CA . TYR A 1 290 ? 1.281 19.103 10.776 1.00 44.91 290 TYR A CA 1
ATOM 2329 C C . TYR A 1 290 ? 0.870 20.421 11.4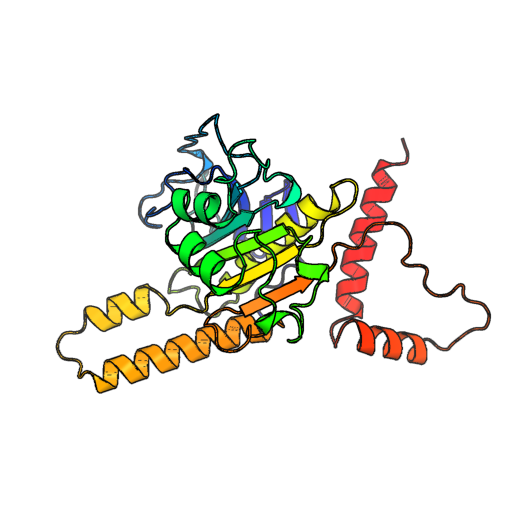35 1.00 44.91 290 TYR A C 1
ATOM 2331 O O . TYR A 1 290 ? -0.323 20.711 11.501 1.00 44.91 290 TYR A O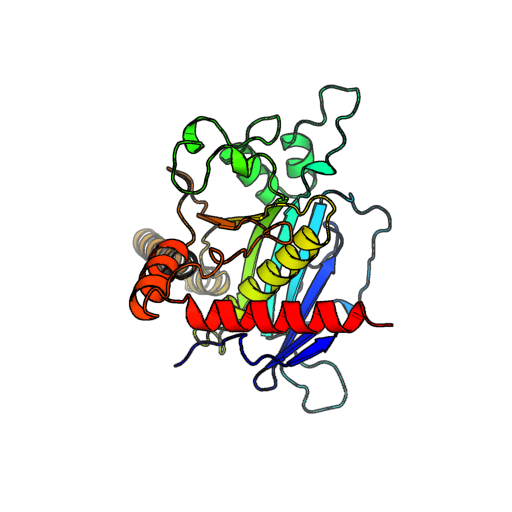 1
ATOM 2339 N N . ARG A 1 291 ? 1.833 21.265 11.828 1.00 44.41 291 ARG A N 1
ATOM 2340 C CA . ARG A 1 291 ? 1.558 22.620 12.327 1.00 44.41 291 ARG A CA 1
ATOM 2341 C C . ARG A 1 291 ? 0.829 23.471 11.283 1.00 44.41 291 ARG A C 1
ATOM 2343 O O . ARG A 1 291 ? -0.196 24.065 11.586 1.00 44.41 291 ARG A O 1
ATOM 2350 N N . ALA A 1 292 ? 1.285 23.436 10.029 1.00 49.75 292 ALA A N 1
ATOM 2351 C CA . ALA A 1 292 ? 0.639 24.159 8.934 1.00 49.75 292 ALA A CA 1
ATOM 2352 C C . ALA A 1 292 ? -0.780 23.647 8.607 1.00 49.75 292 ALA A C 1
ATOM 2354 O O . ALA A 1 292 ? -1.611 24.421 8.132 1.00 49.75 292 ALA A O 1
ATOM 2355 N N . GLN A 1 293 ? -1.070 22.361 8.837 1.00 44.38 293 GLN A N 1
ATOM 2356 C CA . GLN A 1 293 ? -2.426 21.811 8.694 1.00 44.38 293 GLN A CA 1
ATOM 2357 C C . GLN A 1 293 ? -3.327 22.214 9.868 1.00 44.38 293 GLN A C 1
ATOM 2359 O O . GLN A 1 293 ? -4.474 22.596 9.652 1.00 44.38 293 GLN A O 1
ATOM 2364 N N . TYR A 1 294 ? -2.799 22.196 11.093 1.00 43.28 294 TYR A N 1
ATOM 2365 C CA . TYR A 1 294 ? -3.507 22.638 12.294 1.00 43.28 294 TYR A CA 1
ATOM 2366 C C . TYR A 1 294 ? -3.913 24.118 12.216 1.00 43.28 294 TYR A C 1
ATOM 2368 O O . TYR A 1 294 ? -5.083 24.442 12.415 1.00 43.28 294 TYR A O 1
ATOM 2376 N N . ASP A 1 295 ? -2.988 25.000 11.826 1.00 47.03 295 ASP A N 1
ATOM 2377 C CA . ASP A 1 295 ? -3.252 26.440 11.695 1.00 47.03 295 ASP A CA 1
ATOM 2378 C C . ASP A 1 295 ? -4.323 26.738 10.625 1.00 47.03 295 ASP A C 1
ATOM 2380 O O . ASP A 1 295 ? -5.127 27.656 10.783 1.00 47.03 295 ASP A O 1
ATOM 2384 N N . ARG A 1 296 ? -4.398 25.928 9.555 1.00 46.75 296 ARG A N 1
ATOM 2385 C CA . ARG A 1 296 ? -5.476 26.031 8.554 1.00 46.75 296 ARG A CA 1
ATOM 2386 C C . ARG A 1 296 ? -6.825 25.591 9.099 1.00 46.75 296 ARG A C 1
ATOM 2388 O O . ARG A 1 296 ? -7.810 26.250 8.803 1.00 46.75 296 ARG A O 1
ATOM 2395 N N . MET A 1 297 ? -6.883 24.503 9.866 1.00 37.56 297 MET A N 1
ATOM 2396 C CA . MET A 1 297 ? -8.144 24.010 10.434 1.00 37.56 297 MET A CA 1
ATOM 2397 C C . MET A 1 297 ? -8.714 24.966 11.488 1.00 37.56 297 MET A C 1
ATOM 2399 O O . MET A 1 297 ? -9.922 25.173 11.523 1.00 37.56 297 MET A O 1
ATOM 2403 N N . GLN A 1 298 ? -7.859 25.612 12.284 1.00 37.84 298 GLN A N 1
ATOM 2404 C CA . GLN A 1 298 ? -8.277 26.654 13.232 1.00 37.84 298 GLN A CA 1
ATOM 2405 C C . GLN A 1 298 ? -8.816 27.910 12.526 1.00 37.84 298 GLN A C 1
ATOM 2407 O O . GLN A 1 298 ? -9.732 28.550 13.033 1.00 37.84 298 GLN A O 1
ATOM 2412 N N . GLY A 1 299 ? -8.324 28.226 11.322 1.00 44.06 299 GLY A N 1
ATOM 2413 C CA . GLY A 1 299 ? -8.856 29.314 10.494 1.00 44.06 299 GLY A CA 1
ATOM 2414 C C . GLY A 1 299 ? -10.278 29.088 9.959 1.00 44.06 299 GLY A C 1
ATOM 2415 O O . GLY A 1 299 ? -10.917 30.054 9.567 1.00 44.06 299 GLY A O 1
ATOM 2416 N N . TYR A 1 300 ? -10.789 27.850 9.968 1.00 37.53 300 TYR A N 1
ATOM 2417 C CA . TYR A 1 300 ? -12.179 27.526 9.603 1.00 37.53 300 TYR A CA 1
ATOM 2418 C C . TYR A 1 300 ? -13.143 27.523 10.802 1.00 37.53 300 TYR A C 1
ATOM 2420 O O . TYR A 1 300 ? -14.341 27.342 10.613 1.00 37.53 300 TYR A O 1
ATOM 2428 N N . LEU A 1 301 ? -12.633 27.696 12.027 1.00 33.34 301 LEU A N 1
ATOM 2429 C CA . LEU A 1 301 ? -13.423 27.742 13.266 1.00 33.34 301 LEU A CA 1
ATOM 2430 C C . LEU A 1 301 ? -13.621 29.174 13.791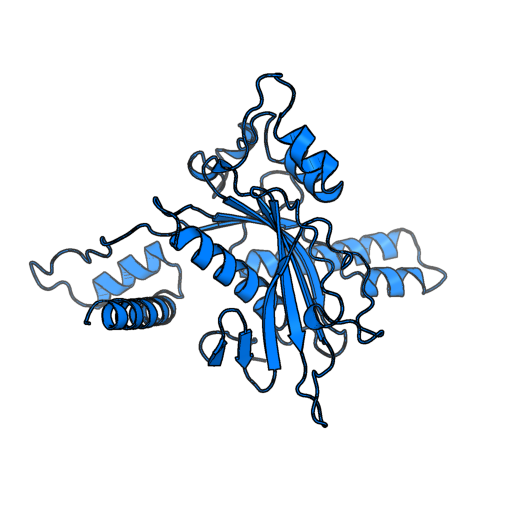 1.00 33.34 301 LEU A C 1
ATOM 2432 O O . LEU A 1 301 ? -14.165 29.362 14.878 1.00 33.34 301 LEU A O 1
ATOM 2436 N N . VAL A 1 302 ? -13.176 30.175 13.027 1.00 37.00 302 VAL A N 1
ATOM 2437 C CA . VAL A 1 302 ? -13.407 31.598 13.294 1.00 37.00 302 VAL A CA 1
ATOM 2438 C C . VAL A 1 302 ? -14.222 32.177 12.140 1.00 37.00 302 VAL A C 1
ATOM 2440 O O . VAL A 1 302 ? -13.691 32.900 11.306 1.00 37.00 302 VAL A O 1
ATOM 2443 N N . ASP A 1 303 ? -15.490 31.776 12.093 1.00 38.56 303 ASP A N 1
ATOM 2444 C CA . ASP A 1 303 ? -16.647 32.545 11.614 1.00 38.56 303 ASP A CA 1
ATOM 2445 C C . ASP A 1 303 ? -17.916 31.964 12.265 1.00 38.56 303 ASP A C 1
ATOM 2447 O O . ASP A 1 303 ? -18.092 30.722 12.228 1.00 38.56 303 ASP A O 1
#